Protein AF-A0A8H6F0B7-F1 (afdb_monomer_lite)

Foldseek 3Di:
DALVVAPVSDDDKDWDWDQPPVVRDTDIDIAHPVNVVVVQLVPDPDVVLNVLVVCLLPLLLLLVLLLVLVLVPLLVLCCVRPPVSVPPPDPPVVSVVCSLVSNLSSCPPSNVCVVQVLSNVCSDPPDPCVVVVDPVSVVSNVVSSVVSLVSNLVSLVVVLVCQVVDPALENPHNPDHDPSLVSLLVSLVVLVVCCVSGVSSVVSCVVRVVSVVSSVVNVVVVVD

Structure (mmCIF, N/CA/C/O backbone):
data_AF-A0A8H6F0B7-F1
#
_entry.id   AF-A0A8H6F0B7-F1
#
loop_
_atom_site.group_PDB
_atom_site.id
_atom_site.type_symbol
_atom_site.label_atom_id
_atom_site.label_alt_id
_atom_site.label_comp_id
_atom_site.label_asym_id
_atom_site.label_entity_id
_atom_site.label_seq_id
_atom_site.pdbx_PDB_ins_code
_atom_site.Cartn_x
_atom_site.Cartn_y
_atom_site.Cartn_z
_atom_site.occupancy
_atom_site.B_iso_or_equiv
_atom_site.auth_seq_id
_atom_site.auth_comp_id
_atom_site.auth_asym_id
_atom_site.auth_atom_id
_atom_site.pdbx_PDB_model_num
ATOM 1 N N . MET A 1 1 ? -4.896 -17.238 -1.939 1.00 56.19 1 MET A N 1
ATOM 2 C CA . MET A 1 1 ? -5.940 -16.790 -2.889 1.00 56.19 1 MET A CA 1
ATOM 3 C C . MET A 1 1 ? -5.291 -15.954 -3.986 1.00 56.19 1 MET A C 1
ATOM 5 O O . MET A 1 1 ? -4.393 -15.191 -3.663 1.00 56.19 1 MET A O 1
ATOM 9 N N . SER A 1 2 ? -5.693 -16.126 -5.250 1.00 76.69 2 SER A N 1
ATOM 10 C CA . SER A 1 2 ? -5.231 -15.292 -6.378 1.00 76.69 2 SER A CA 1
ATOM 11 C C . SER A 1 2 ? -6.097 -14.033 -6.504 1.00 76.69 2 SER A C 1
ATOM 13 O O . SER A 1 2 ? -7.257 -14.054 -6.096 1.00 76.69 2 SER A O 1
ATOM 15 N N . TYR A 1 3 ? -5.579 -12.958 -7.104 1.00 78.12 3 TYR A N 1
ATOM 16 C CA . TYR A 1 3 ? -6.370 -11.761 -7.422 1.00 78.12 3 TYR A CA 1
ATOM 17 C C . TYR A 1 3 ? -7.537 -12.060 -8.376 1.00 78.12 3 TYR A C 1
ATOM 19 O O . TYR A 1 3 ? -8.583 -11.421 -8.292 1.00 78.12 3 TYR A O 1
ATOM 27 N N . SER A 1 4 ? -7.408 -13.104 -9.203 1.00 81.88 4 SER A N 1
ATOM 28 C CA . SER A 1 4 ? -8.471 -13.613 -10.080 1.00 81.88 4 SER A CA 1
ATOM 29 C C . SER A 1 4 ? -9.673 -14.197 -9.324 1.00 81.88 4 SER A C 1
ATOM 31 O O . SER A 1 4 ? -10.696 -14.473 -9.938 1.00 81.88 4 SER A O 1
ATOM 33 N N . ALA A 1 5 ? -9.562 -14.409 -8.007 1.00 81.69 5 ALA A N 1
ATOM 34 C CA . ALA A 1 5 ? -10.670 -14.881 -7.177 1.00 81.69 5 ALA A CA 1
ATOM 35 C C . ALA A 1 5 ? -11.662 -13.764 -6.798 1.00 81.69 5 ALA A C 1
ATOM 37 O O . ALA A 1 5 ? -12.715 -14.059 -6.235 1.00 81.69 5 ALA A O 1
ATOM 38 N N . SER A 1 6 ? -11.335 -12.495 -7.070 1.00 83.38 6 SER A N 1
ATOM 39 C CA . SER A 1 6 ? -12.211 -11.356 -6.790 1.00 83.38 6 SER A CA 1
ATOM 40 C C . SER A 1 6 ? -12.920 -10.858 -8.053 1.00 83.38 6 SER A C 1
ATOM 42 O O . SER A 1 6 ? -12.269 -10.745 -9.093 1.00 83.38 6 SER A O 1
ATOM 44 N N . PRO A 1 7 ? -14.206 -10.462 -7.980 1.00 80.00 7 PRO A N 1
ATOM 45 C CA . PRO A 1 7 ? -14.921 -9.875 -9.117 1.00 80.00 7 PRO A CA 1
ATOM 46 C C . PRO A 1 7 ? -14.359 -8.518 -9.565 1.00 80.00 7 PRO A C 1
ATOM 48 O O . PRO A 1 7 ? -14.466 -8.176 -10.736 1.00 80.00 7 PRO A O 1
ATOM 51 N N . ASP A 1 8 ? -13.741 -7.747 -8.662 1.00 82.06 8 ASP A N 1
ATOM 52 C CA . ASP A 1 8 ? -13.022 -6.511 -9.018 1.00 82.06 8 ASP A CA 1
ATOM 53 C C . ASP A 1 8 ? -11.548 -6.768 -9.373 1.00 82.06 8 ASP A C 1
ATOM 55 O O . ASP A 1 8 ? -10.771 -5.831 -9.556 1.00 82.06 8 ASP A O 1
ATOM 59 N N . GLY A 1 9 ? -11.156 -8.043 -9.443 1.00 81.38 9 GLY A N 1
ATOM 60 C CA . GLY A 1 9 ? -9.793 -8.469 -9.693 1.00 81.38 9 GLY A CA 1
ATOM 61 C C . GLY A 1 9 ? -8.817 -8.041 -8.604 1.00 81.38 9 GLY A C 1
ATOM 62 O O . GLY A 1 9 ? -7.631 -8.047 -8.879 1.00 81.38 9 GLY A O 1
ATOM 63 N N . GLN A 1 10 ? -9.244 -7.627 -7.404 1.00 84.56 10 GLN A N 1
ATOM 64 C CA . GLN A 1 10 ? -8.356 -7.142 -6.342 1.00 84.56 10 GLN A CA 1
ATOM 65 C C . GLN A 1 10 ? -8.477 -7.958 -5.050 1.00 84.56 10 GLN A C 1
ATOM 67 O O . GLN A 1 10 ? -9.523 -8.499 -4.713 1.00 84.56 10 GLN A O 1
ATOM 72 N N . LEU A 1 11 ? -7.371 -8.034 -4.306 1.00 86.19 11 LEU A N 1
ATOM 73 C CA . LEU A 1 11 ? -7.349 -8.497 -2.918 1.00 86.19 11 LEU A CA 1
ATOM 74 C C . LEU A 1 11 ? -7.078 -7.305 -1.983 1.00 86.19 11 LEU A C 1
ATOM 76 O O . LEU A 1 11 ? -6.339 -6.386 -2.372 1.00 86.19 11 LEU A O 1
ATOM 80 N N . PRO A 1 12 ? -7.586 -7.325 -0.733 1.00 88.00 12 PRO A N 1
ATOM 81 C CA . PRO A 1 12 ? -8.281 -8.433 -0.053 1.00 88.00 12 PRO A CA 1
ATOM 82 C C . PRO A 1 12 ? -9.774 -8.583 -0.404 1.00 88.00 12 PRO A C 1
ATOM 84 O O . PRO A 1 12 ? -10.435 -7.611 -0.757 1.00 88.00 12 PRO A O 1
ATOM 87 N N . ILE A 1 13 ? -10.315 -9.794 -0.236 1.00 89.56 13 ILE A N 1
ATOM 88 C CA . ILE A 1 13 ? -11.756 -10.098 -0.306 1.00 89.56 13 ILE A CA 1
ATOM 89 C C . ILE A 1 13 ? -12.232 -10.726 1.001 1.00 89.56 13 ILE A C 1
ATOM 91 O O . ILE A 1 13 ? -11.441 -11.343 1.714 1.00 89.56 13 ILE A O 1
ATOM 95 N N . LEU A 1 14 ? -13.527 -10.600 1.284 1.00 89.19 14 LEU A N 1
ATOM 96 C CA . LEU A 1 14 ? -14.187 -11.274 2.397 1.00 89.19 14 LEU A CA 1
ATOM 97 C C . LEU A 1 14 ? -15.233 -12.240 1.839 1.00 89.19 14 LEU A C 1
ATOM 99 O O . LEU A 1 14 ? -16.085 -11.847 1.040 1.00 89.19 14 LEU A O 1
ATOM 103 N N . VAL A 1 15 ? -15.152 -13.497 2.263 1.00 88.69 15 VAL A N 1
ATOM 104 C CA . VAL A 1 15 ? -16.108 -14.548 1.913 1.00 88.69 15 VAL A CA 1
ATOM 105 C C . VAL A 1 15 ? -16.778 -14.998 3.205 1.00 88.69 15 VAL A C 1
ATOM 107 O O . VAL A 1 15 ? -16.101 -15.486 4.105 1.00 88.69 15 VAL A O 1
ATOM 110 N N . GLU A 1 16 ? -18.088 -14.791 3.306 1.00 87.88 16 GLU A N 1
ATOM 111 C CA . GLU A 1 16 ? -18.897 -15.146 4.476 1.00 87.88 16 GLU A CA 1
ATOM 112 C C . GLU A 1 16 ? -19.901 -16.223 4.062 1.00 87.88 16 GLU A C 1
ATOM 114 O O . GLU A 1 16 ? -20.669 -16.021 3.121 1.00 87.88 16 GLU A O 1
ATOM 119 N N . ASP A 1 17 ? -19.913 -17.356 4.758 1.00 88.56 17 ASP A N 1
ATOM 120 C CA . ASP A 1 17 ? -20.910 -18.405 4.552 1.00 88.56 17 ASP A CA 1
ATOM 121 C C . ASP A 1 17 ? -22.035 -18.230 5.584 1.00 88.56 17 ASP A C 1
ATOM 123 O O . ASP A 1 17 ? -21.808 -18.273 6.792 1.00 88.56 17 ASP A O 1
ATOM 127 N N . GLU A 1 18 ? -23.260 -18.003 5.111 1.00 83.69 18 GLU A N 1
ATOM 128 C CA . GLU A 1 18 ? -24.451 -17.893 5.952 1.00 83.69 18 GLU A CA 1
ATOM 129 C C . GLU A 1 18 ? -25.281 -19.170 5.823 1.00 83.69 18 GLU A C 1
ATOM 131 O O . GLU A 1 18 ? -25.768 -19.512 4.741 1.00 83.69 18 GLU A O 1
ATOM 136 N N . VAL A 1 19 ? -25.434 -19.899 6.929 1.00 80.44 19 VAL A N 1
ATOM 137 C CA . VAL A 1 19 ? -26.257 -21.111 6.964 1.00 80.44 19 VAL A CA 1
ATOM 138 C C . VAL A 1 19 ? -27.719 -20.701 7.064 1.00 80.44 19 VAL A C 1
ATOM 140 O O . VAL A 1 19 ? -28.180 -20.251 8.116 1.00 80.44 19 VAL A O 1
ATOM 143 N N . ASN A 1 20 ? -28.468 -20.892 5.981 1.00 76.56 20 ASN A N 1
ATOM 144 C CA . ASN A 1 20 ? -29.910 -20.748 6.020 1.00 76.56 20 ASN A CA 1
ATOM 145 C C . ASN A 1 20 ? -30.517 -21.996 6.679 1.00 76.56 20 ASN A C 1
ATOM 147 O O . ASN A 1 20 ? -30.656 -23.044 6.045 1.00 76.56 20 ASN A O 1
ATOM 151 N N . LYS A 1 21 ? -30.858 -21.888 7.971 1.00 75.19 21 LYS A N 1
ATOM 152 C CA . LYS A 1 21 ? -31.410 -23.002 8.759 1.00 75.19 21 LYS A CA 1
ATOM 153 C C . LYS A 1 21 ? -32.759 -23.503 8.231 1.00 75.19 21 LYS A C 1
ATOM 155 O O . LYS A 1 21 ? -33.037 -24.686 8.389 1.00 75.19 21 LYS A O 1
ATOM 160 N N . SER A 1 22 ? -33.577 -22.645 7.614 1.00 78.94 22 SER A N 1
ATOM 161 C CA . SER A 1 22 ? -34.893 -23.046 7.093 1.00 78.94 22 SER A CA 1
ATOM 162 C C . SER A 1 22 ? -34.806 -23.765 5.746 1.00 78.94 22 SER A C 1
ATOM 164 O O . SER A 1 22 ? -35.596 -24.666 5.489 1.00 78.94 22 SER A O 1
ATOM 166 N N . GLU A 1 23 ? -33.827 -23.421 4.907 1.00 79.69 23 GLU A N 1
ATOM 167 C CA . GLU A 1 23 ? -33.635 -24.038 3.583 1.00 79.69 23 GLU A CA 1
ATOM 168 C C . GLU A 1 23 ? -32.580 -25.155 3.568 1.00 79.69 23 GLU A C 1
ATOM 170 O O . GLU A 1 23 ? -32.346 -25.748 2.517 1.00 79.69 23 GLU A O 1
ATOM 175 N N . GLN A 1 24 ? -31.909 -25.414 4.700 1.00 74.62 24 GLN A N 1
ATOM 176 C CA . GLN A 1 24 ? -30.747 -26.312 4.810 1.00 74.62 24 GLN A CA 1
ATOM 177 C C . GLN A 1 24 ? -29.665 -26.042 3.744 1.00 74.62 24 GLN A C 1
ATOM 179 O O . GLN A 1 24 ? -28.979 -26.950 3.274 1.00 74.62 24 GLN A O 1
ATOM 184 N N . LYS A 1 25 ? -29.501 -24.776 3.344 1.00 78.56 25 LYS A N 1
ATOM 185 C CA . LYS A 1 25 ? -28.556 -24.348 2.303 1.00 78.56 25 LYS A CA 1
ATOM 186 C C . LYS A 1 25 ? -27.564 -23.335 2.852 1.00 78.56 25 LYS A C 1
ATOM 188 O O . LYS A 1 25 ? -27.910 -22.477 3.661 1.00 78.56 25 LYS A O 1
ATOM 193 N N . VAL A 1 26 ? -26.326 -23.413 2.373 1.00 81.94 26 VAL A N 1
ATOM 194 C CA . VAL A 1 26 ? -25.290 -22.414 2.656 1.00 81.94 26 VAL A CA 1
ATOM 195 C C . VAL A 1 26 ? -25.344 -21.340 1.576 1.00 81.94 26 VAL A C 1
ATOM 197 O O . VAL A 1 26 ? -25.157 -21.630 0.394 1.00 81.94 26 VAL A O 1
ATOM 200 N N . LYS A 1 27 ? -25.590 -20.091 1.975 1.00 84.69 27 LYS A N 1
ATOM 201 C CA . LYS A 1 27 ? -25.509 -18.928 1.092 1.00 84.69 27 LYS A CA 1
ATOM 202 C C . LYS A 1 27 ? -24.154 -18.256 1.274 1.00 84.69 27 LYS A C 1
ATOM 204 O O . LYS A 1 27 ? -23.890 -17.649 2.308 1.00 84.69 27 LYS A O 1
ATOM 209 N N . ARG A 1 28 ? -23.310 -18.327 0.245 1.00 84.25 28 ARG A N 1
ATOM 210 C CA . ARG A 1 28 ? -22.004 -17.662 0.234 1.00 84.25 28 ARG A CA 1
ATOM 211 C C . ARG A 1 28 ? -22.135 -16.205 -0.200 1.00 84.25 28 ARG A C 1
ATOM 213 O O . ARG A 1 28 ? -22.605 -15.918 -1.301 1.00 84.25 28 ARG A O 1
ATOM 220 N N . LYS A 1 29 ? -21.700 -15.282 0.654 1.00 87.50 29 LYS A N 1
ATOM 221 C CA . LYS A 1 29 ? -21.618 -13.843 0.388 1.00 87.50 29 LYS A CA 1
ATOM 222 C C . LYS A 1 29 ? -20.172 -13.466 0.077 1.00 87.50 29 LYS A C 1
ATOM 224 O O . LYS A 1 29 ? -19.261 -13.799 0.828 1.00 87.50 29 LYS A O 1
ATOM 229 N N . PHE A 1 30 ? -19.974 -12.735 -1.016 1.00 87.19 30 PHE A N 1
ATOM 230 C CA . PHE A 1 30 ? -18.669 -12.219 -1.430 1.00 87.19 30 PHE A CA 1
ATOM 231 C C . PHE A 1 30 ? -18.647 -10.698 -1.290 1.00 87.19 30 PHE A C 1
ATOM 233 O O . PHE A 1 30 ? -19.504 -10.014 -1.849 1.00 87.19 30 PHE A O 1
ATOM 240 N N . ARG A 1 31 ? -17.650 -10.158 -0.583 1.00 89.00 31 ARG A N 1
ATOM 241 C CA . ARG A 1 31 ? -17.376 -8.717 -0.534 1.00 89.00 31 ARG A CA 1
ATOM 242 C C . ARG A 1 31 ? -16.016 -8.439 -1.155 1.00 89.00 31 ARG A C 1
ATOM 244 O O . ARG A 1 31 ? -14.993 -8.942 -0.690 1.00 89.00 31 ARG A O 1
ATOM 251 N N . SER A 1 32 ? -16.024 -7.638 -2.214 1.00 90.56 32 SER A N 1
ATOM 252 C CA . SER A 1 32 ? -14.818 -7.255 -2.947 1.00 90.56 32 SER A CA 1
ATOM 253 C C . SER A 1 32 ? -13.979 -6.231 -2.168 1.00 90.56 32 SER A C 1
ATOM 255 O O . SER A 1 32 ? -14.479 -5.612 -1.221 1.00 90.56 32 SER A O 1
ATOM 257 N N . THR A 1 33 ? -12.729 -5.989 -2.584 1.00 88.81 33 THR A N 1
ATOM 258 C CA . THR A 1 33 ? -11.866 -4.963 -1.967 1.00 88.81 33 THR A CA 1
ATOM 259 C C . THR A 1 33 ? -12.544 -3.594 -1.961 1.00 88.81 33 THR A C 1
ATOM 261 O O . THR A 1 33 ? -12.559 -2.902 -0.940 1.00 88.81 33 THR A O 1
ATOM 264 N N . MET A 1 34 ? -13.169 -3.214 -3.080 1.00 87.44 34 MET A N 1
ATOM 265 C CA . MET A 1 34 ? -13.913 -1.957 -3.174 1.00 87.44 34 MET A CA 1
ATOM 266 C C . MET A 1 34 ? -15.053 -1.884 -2.146 1.00 87.44 34 MET A C 1
ATOM 268 O O . MET A 1 34 ? -15.241 -0.843 -1.514 1.00 87.44 34 MET A O 1
ATOM 272 N N . MET A 1 35 ? -15.818 -2.965 -1.968 1.00 89.31 35 MET A N 1
ATOM 273 C CA . MET A 1 35 ? -16.938 -2.992 -1.022 1.00 89.31 35 MET A CA 1
ATOM 274 C C . MET A 1 35 ? -16.459 -2.906 0.431 1.00 89.31 35 MET A C 1
ATOM 276 O O . MET A 1 35 ? -17.043 -2.163 1.219 1.00 89.31 35 MET A O 1
ATOM 280 N N . ILE A 1 36 ? -15.371 -3.607 0.765 1.00 89.81 36 ILE A N 1
ATOM 281 C CA . ILE A 1 36 ? -14.732 -3.536 2.086 1.00 89.81 36 ILE A CA 1
ATOM 282 C C . ILE A 1 36 ? -14.308 -2.094 2.383 1.00 89.81 36 ILE A C 1
ATOM 284 O O . ILE A 1 36 ? -14.683 -1.545 3.417 1.00 89.81 36 ILE A O 1
ATOM 288 N N . ASN A 1 37 ? -13.606 -1.437 1.455 1.00 88.19 37 ASN A N 1
ATOM 289 C CA . ASN A 1 37 ? -13.167 -0.052 1.640 1.00 88.19 37 ASN A CA 1
ATOM 290 C C . ASN A 1 37 ? -14.342 0.924 1.788 1.00 88.19 37 ASN A C 1
ATOM 292 O O . ASN A 1 37 ? -14.300 1.810 2.641 1.00 88.19 37 ASN A O 1
ATOM 296 N N . LYS A 1 38 ? -15.416 0.750 1.005 1.00 89.25 38 LYS A N 1
ATOM 297 C CA . LYS A 1 38 ? -16.635 1.561 1.149 1.00 89.25 38 LYS A CA 1
ATOM 298 C C . LYS A 1 38 ? -17.256 1.400 2.534 1.00 89.25 38 LYS A C 1
ATOM 300 O O . LYS A 1 38 ? -17.613 2.400 3.148 1.00 89.25 38 LYS A O 1
ATOM 305 N N . PHE A 1 39 ? -17.342 0.169 3.036 1.00 89.81 39 PHE A N 1
ATOM 306 C CA . PHE A 1 39 ? -17.881 -0.107 4.365 1.00 89.81 39 PHE A CA 1
ATOM 307 C C . PHE A 1 39 ? -17.017 0.517 5.468 1.00 89.81 39 PHE A C 1
ATOM 309 O O . PHE A 1 39 ? -17.540 1.157 6.375 1.00 89.81 39 PHE A O 1
ATOM 316 N N . ILE A 1 40 ? -15.691 0.403 5.360 1.00 88.06 40 ILE A N 1
ATOM 317 C CA . ILE A 1 40 ? -14.745 1.023 6.295 1.00 88.06 40 ILE A CA 1
ATOM 318 C C . ILE A 1 40 ? -14.959 2.541 6.365 1.00 88.06 40 ILE A C 1
ATOM 320 O O . ILE A 1 40 ? -15.128 3.087 7.450 1.00 88.06 40 ILE A O 1
ATOM 324 N N . ILE A 1 41 ? -14.993 3.226 5.218 1.00 89.00 41 ILE A N 1
ATOM 325 C CA . ILE A 1 41 ? -15.134 4.689 5.171 1.00 89.00 41 ILE A CA 1
ATOM 326 C C . ILE A 1 41 ? -16.519 5.155 5.637 1.00 89.00 41 ILE A C 1
ATOM 328 O O . ILE A 1 41 ? -16.622 6.207 6.271 1.00 89.00 41 ILE A O 1
ATOM 332 N N . ALA A 1 42 ? -17.575 4.393 5.337 1.00 89.38 42 ALA A N 1
ATOM 333 C CA . ALA A 1 42 ? -18.944 4.727 5.731 1.00 89.38 42 ALA A CA 1
ATOM 334 C C . ALA A 1 42 ? -19.144 4.727 7.256 1.00 89.38 42 ALA A C 1
ATOM 336 O O . ALA A 1 42 ? -19.929 5.524 7.758 1.00 89.38 42 ALA A O 1
ATOM 337 N N . ASN A 1 43 ? -18.409 3.884 7.988 1.00 86.94 43 ASN A N 1
ATOM 338 C CA . ASN A 1 43 ? -18.515 3.772 9.447 1.00 86.94 43 ASN A CA 1
ATOM 339 C C . ASN A 1 43 ? -17.726 4.836 10.223 1.00 86.94 43 ASN A C 1
ATOM 341 O O . ASN A 1 43 ? -17.766 4.863 11.449 1.00 86.94 43 ASN A O 1
ATOM 345 N N . ILE A 1 44 ? -16.994 5.710 9.535 1.00 89.88 44 ILE A N 1
ATOM 346 C CA . ILE A 1 44 ? -16.221 6.774 10.175 1.00 89.88 44 ILE A CA 1
ATOM 347 C C . ILE A 1 44 ? -17.041 8.054 10.068 1.00 89.88 44 ILE A C 1
ATOM 349 O O . ILE A 1 44 ? -17.461 8.430 8.977 1.00 89.88 44 ILE A O 1
ATOM 353 N N . SER A 1 45 ? -17.296 8.743 11.173 1.00 88.81 45 SER A N 1
ATOM 354 C CA . SER A 1 45 ? -17.972 10.047 11.156 1.00 88.81 45 SER A CA 1
ATOM 355 C C . SER A 1 45 ? -16.963 11.181 10.965 1.00 88.81 45 SER A C 1
ATOM 357 O O . SER A 1 45 ? -17.161 12.028 10.093 1.00 88.81 45 SER A O 1
ATOM 359 N N . ASP A 1 46 ? -15.850 11.131 11.700 1.00 91.75 46 ASP A N 1
ATOM 360 C CA . ASP A 1 46 ? -14.829 12.178 11.745 1.00 91.75 46 ASP A CA 1
ATOM 361 C C . ASP A 1 46 ? -14.140 12.400 10.373 1.00 91.75 46 ASP A C 1
ATOM 363 O O . ASP A 1 46 ? -13.504 11.483 9.828 1.00 91.75 46 ASP A O 1
ATOM 367 N N . PRO A 1 47 ? -14.240 13.611 9.788 1.00 92.62 47 PRO A N 1
ATOM 368 C CA . PRO A 1 47 ? -13.601 13.941 8.515 1.00 92.62 47 PRO A CA 1
ATOM 369 C C . PRO A 1 47 ? -12.066 13.916 8.577 1.00 92.62 47 PRO A C 1
ATOM 371 O O . PRO A 1 47 ? -11.429 13.603 7.569 1.00 92.62 47 PRO A O 1
ATOM 374 N N . THR A 1 48 ? -11.469 14.184 9.736 1.00 91.88 48 THR A N 1
ATOM 375 C CA . THR A 1 48 ? -10.017 14.152 9.952 1.00 91.88 48 THR A CA 1
ATOM 376 C C . THR A 1 48 ? -9.499 12.730 9.798 1.00 91.88 48 THR A C 1
ATOM 378 O O . THR A 1 48 ? -8.599 12.480 8.996 1.00 91.88 48 THR A O 1
ATOM 381 N N . ILE A 1 49 ? -10.142 11.768 10.469 1.00 92.56 49 ILE A N 1
ATOM 382 C CA . ILE A 1 49 ? -9.792 10.344 10.369 1.00 92.56 49 ILE A CA 1
ATOM 383 C C . ILE A 1 49 ? -9.958 9.859 8.922 1.00 92.56 49 ILE A C 1
ATOM 385 O O . ILE A 1 49 ? -9.077 9.184 8.384 1.00 92.56 49 ILE A O 1
ATOM 389 N N . LYS A 1 50 ? -11.046 10.255 8.243 1.00 94.19 50 LYS A N 1
ATOM 390 C CA . LYS A 1 50 ? -11.249 9.950 6.813 1.00 94.19 50 LYS A CA 1
ATOM 391 C C . LYS A 1 50 ? -10.128 10.494 5.935 1.00 94.19 50 LYS A C 1
ATOM 393 O O . L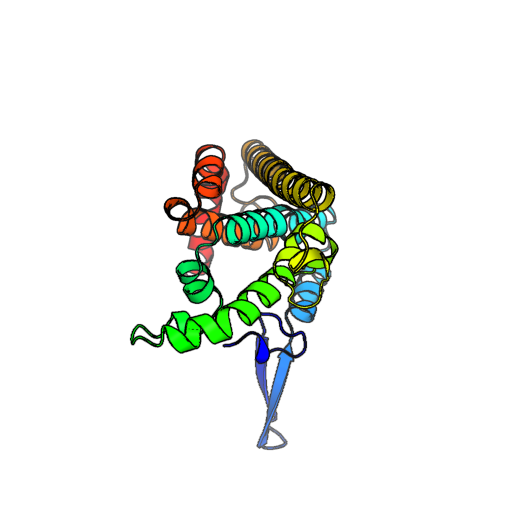YS A 1 50 ? -9.685 9.795 5.024 1.00 94.19 50 LYS A O 1
ATOM 398 N N . MET A 1 51 ? -9.687 11.729 6.172 1.00 95.25 51 MET A N 1
ATOM 399 C CA . MET A 1 51 ? -8.601 12.346 5.412 1.00 95.25 51 MET A CA 1
ATOM 400 C C . MET A 1 51 ? -7.288 11.589 5.620 1.00 95.25 51 MET A C 1
ATOM 402 O O . MET A 1 51 ? -6.624 11.246 4.643 1.00 95.25 51 MET A O 1
ATOM 406 N N . CYS A 1 52 ? -6.954 11.254 6.867 1.00 96.25 52 CYS A N 1
ATOM 407 C CA . CYS A 1 52 ? -5.767 10.471 7.198 1.00 96.25 52 CYS A CA 1
ATOM 408 C C . CYS A 1 52 ? -5.792 9.088 6.528 1.00 96.25 52 CYS A C 1
ATOM 410 O O . CYS A 1 52 ? -4.808 8.690 5.907 1.00 96.25 52 CYS A O 1
ATOM 412 N N . ILE A 1 53 ? -6.933 8.393 6.545 1.00 95.62 53 ILE A N 1
ATOM 413 C CA . ILE A 1 53 ? -7.097 7.113 5.837 1.00 95.62 53 ILE A CA 1
ATOM 414 C C . ILE A 1 53 ? -6.917 7.280 4.328 1.00 95.62 53 ILE A C 1
ATOM 416 O O . ILE A 1 53 ? -6.208 6.488 3.712 1.00 95.62 53 ILE A O 1
ATOM 420 N N . LYS A 1 54 ? -7.503 8.322 3.725 1.00 94.88 54 LYS A N 1
ATOM 421 C CA . LYS A 1 54 ? -7.314 8.599 2.295 1.00 94.88 54 LYS A CA 1
ATOM 422 C C . LYS A 1 54 ? -5.847 8.836 1.948 1.00 94.88 54 LYS A C 1
ATOM 424 O O . LYS A 1 54 ? -5.411 8.383 0.896 1.00 94.88 54 LYS A O 1
ATOM 429 N N . LEU A 1 55 ? -5.084 9.519 2.801 1.00 97.00 55 LEU A N 1
ATOM 430 C CA . LEU A 1 55 ? -3.649 9.728 2.587 1.00 97.00 55 LEU A CA 1
ATOM 431 C C . LEU A 1 55 ? -2.857 8.416 2.652 1.00 97.00 55 LEU A C 1
ATOM 433 O O . LEU A 1 55 ? -1.943 8.229 1.850 1.00 97.00 55 LEU A O 1
ATOM 437 N N . VAL A 1 56 ? -3.237 7.484 3.531 1.00 96.94 56 VAL A N 1
ATOM 438 C CA . VAL A 1 56 ? -2.652 6.132 3.555 1.00 96.94 56 VAL A CA 1
ATOM 439 C C . VAL A 1 56 ? -2.994 5.374 2.268 1.00 96.94 56 VAL A C 1
ATOM 441 O O . VAL A 1 56 ? -2.095 4.914 1.568 1.00 96.94 56 VAL A O 1
ATOM 444 N N . ASP A 1 57 ? -4.278 5.317 1.908 1.00 95.12 57 ASP A N 1
ATOM 445 C CA . ASP A 1 57 ? -4.778 4.545 0.760 1.00 95.12 57 ASP A CA 1
ATOM 446 C C . ASP A 1 57 ? -4.375 5.136 -0.607 1.00 95.12 57 ASP A C 1
ATOM 448 O O . ASP A 1 57 ? -4.529 4.474 -1.633 1.00 95.12 57 ASP A O 1
ATOM 452 N N . THR A 1 58 ? -3.863 6.373 -0.639 1.00 95.44 58 THR A N 1
ATOM 453 C CA . THR A 1 58 ? -3.372 7.032 -1.860 1.00 95.44 58 THR A CA 1
ATOM 454 C C . THR A 1 58 ? -1.874 7.301 -1.794 1.00 95.44 58 THR A C 1
ATOM 456 O O . THR A 1 58 ? -1.111 6.579 -2.417 1.00 95.44 58 THR A O 1
ATOM 459 N N . ARG A 1 59 ? -1.417 8.299 -1.030 1.00 96.94 59 ARG A N 1
ATOM 460 C CA . ARG A 1 59 ? -0.013 8.747 -1.034 1.00 96.94 59 ARG A CA 1
ATOM 461 C C . ARG A 1 59 ? 0.949 7.687 -0.518 1.00 96.94 59 ARG A C 1
ATOM 463 O O . ARG A 1 59 ? 1.984 7.467 -1.142 1.00 96.94 59 ARG A O 1
ATOM 470 N N . LEU A 1 60 ? 0.622 7.015 0.589 1.00 97.25 60 LEU A N 1
ATOM 471 C CA . LEU A 1 60 ? 1.493 5.952 1.102 1.00 97.25 60 LEU A CA 1
ATOM 472 C C . LEU A 1 60 ? 1.420 4.686 0.251 1.00 97.25 60 LEU A C 1
ATOM 474 O O . LEU A 1 60 ? 2.446 4.043 0.038 1.00 97.25 60 LEU A O 1
ATOM 478 N N . PHE A 1 61 ? 0.239 4.351 -0.272 1.00 96.81 61 PHE A N 1
ATOM 479 C CA . PHE A 1 61 ? 0.090 3.239 -1.206 1.00 96.81 61 PHE A CA 1
ATOM 480 C C . PHE A 1 61 ? 0.879 3.465 -2.506 1.00 96.81 61 PHE A C 1
ATOM 482 O O . PHE A 1 61 ? 1.571 2.558 -2.969 1.00 96.81 61 PHE A O 1
ATOM 489 N N . ASP A 1 62 ? 0.819 4.671 -3.073 1.00 98.06 62 ASP A N 1
ATOM 490 C CA . ASP A 1 62 ? 1.543 5.047 -4.290 1.00 98.06 62 ASP A CA 1
ATOM 491 C C . ASP A 1 62 ? 3.052 5.035 -4.050 1.00 98.06 62 ASP A C 1
ATOM 493 O O . ASP A 1 62 ? 3.798 4.458 -4.838 1.00 98.06 62 ASP A O 1
ATOM 497 N N . PHE A 1 63 ? 3.500 5.578 -2.915 1.00 97.75 63 PHE A N 1
ATOM 498 C CA . PHE A 1 63 ? 4.886 5.467 -2.470 1.00 97.75 63 PHE A CA 1
ATOM 499 C C . PHE A 1 63 ? 5.342 4.008 -2.399 1.00 97.75 63 PHE A C 1
ATOM 501 O O . PHE A 1 63 ? 6.291 3.632 -3.083 1.00 97.75 63 PHE A O 1
ATOM 508 N N . TYR A 1 64 ? 4.633 3.173 -1.638 1.00 97.25 64 TYR A N 1
ATOM 509 C CA . TYR A 1 64 ? 4.960 1.759 -1.475 1.00 97.25 64 TYR A CA 1
ATOM 510 C C . TYR A 1 64 ? 5.029 1.030 -2.825 1.00 97.25 64 TYR A C 1
ATOM 512 O O . TYR A 1 64 ? 6.008 0.342 -3.121 1.00 97.25 64 TYR A O 1
ATOM 520 N N . THR A 1 65 ? 4.010 1.222 -3.663 1.00 96.88 65 THR A N 1
ATOM 521 C CA . THR A 1 65 ? 3.895 0.564 -4.969 1.00 96.88 65 THR A CA 1
ATOM 522 C C . THR A 1 65 ? 4.994 1.032 -5.917 1.00 96.88 65 THR A C 1
ATOM 524 O O . THR A 1 65 ? 5.629 0.203 -6.565 1.00 96.88 65 THR A O 1
ATOM 527 N N . SER A 1 66 ? 5.284 2.335 -5.954 1.00 97.25 66 SER A N 1
ATOM 528 C CA . SER A 1 66 ? 6.357 2.894 -6.779 1.00 97.25 66 SER A CA 1
ATOM 529 C C . SER A 1 66 ? 7.732 2.345 -6.380 1.00 97.25 66 SER A C 1
ATOM 531 O 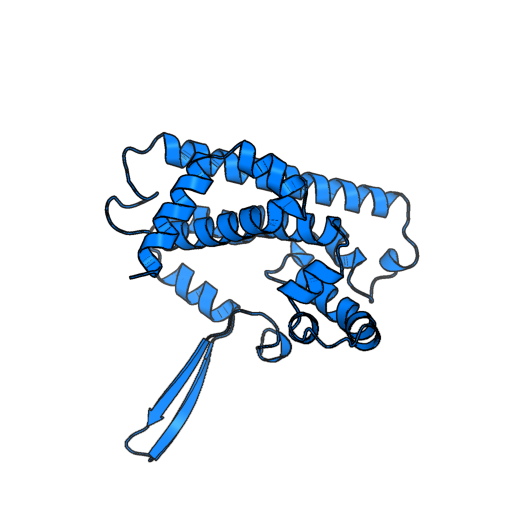O . SER A 1 66 ? 8.470 1.889 -7.248 1.00 97.25 66 SER A O 1
ATOM 533 N N . CYS A 1 67 ? 8.057 2.269 -5.086 1.00 96.56 67 CYS A N 1
ATOM 534 C CA . CYS A 1 67 ? 9.317 1.691 -4.613 1.00 96.56 67 CYS A CA 1
ATOM 535 C C . CYS A 1 67 ? 9.440 0.208 -4.984 1.00 96.56 67 CYS A C 1
ATOM 537 O O . CYS A 1 67 ? 10.499 -0.248 -5.422 1.00 96.56 67 CYS A O 1
ATOM 539 N N . LEU A 1 68 ? 8.347 -0.548 -4.850 1.00 95.50 68 LEU A N 1
ATOM 540 C CA . LEU A 1 68 ? 8.325 -1.961 -5.209 1.00 95.50 68 LEU A CA 1
ATOM 541 C C . LEU A 1 68 ? 8.530 -2.163 -6.720 1.00 95.50 68 LEU A C 1
ATOM 543 O O . LEU A 1 68 ? 9.369 -2.973 -7.112 1.00 95.50 68 LEU A O 1
ATOM 547 N N . LEU A 1 69 ? 7.836 -1.392 -7.563 1.00 94.81 69 LEU A N 1
ATOM 548 C CA . LEU A 1 69 ? 8.002 -1.419 -9.022 1.00 94.81 69 LEU A CA 1
ATOM 549 C C . LEU A 1 69 ? 9.411 -0.975 -9.455 1.00 94.81 69 LEU A C 1
ATOM 551 O O . LEU A 1 69 ? 10.010 -1.588 -10.342 1.00 94.81 69 LEU A O 1
ATOM 555 N N . ALA A 1 70 ? 9.973 0.043 -8.797 1.00 93.69 70 ALA A N 1
ATOM 556 C CA . ALA A 1 70 ? 11.316 0.554 -9.066 1.00 93.69 70 ALA A CA 1
ATOM 557 C C . ALA A 1 70 ? 12.422 -0.450 -8.705 1.00 93.69 70 ALA A C 1
ATOM 559 O O . ALA A 1 70 ? 13.450 -0.484 -9.382 1.00 93.69 70 ALA A O 1
ATOM 560 N N . SER A 1 71 ? 12.202 -1.299 -7.690 1.00 91.50 71 SER A N 1
ATOM 561 C CA . SER A 1 71 ? 13.169 -2.325 -7.269 1.00 91.50 71 SER A CA 1
ATOM 562 C C . SER A 1 71 ? 13.494 -3.338 -8.371 1.00 91.50 71 SER A C 1
ATOM 564 O O . SER A 1 71 ? 14.568 -3.937 -8.358 1.00 91.50 71 SER A O 1
ATOM 566 N N . LYS A 1 72 ? 12.554 -3.556 -9.309 1.00 85.81 72 LYS A N 1
ATOM 567 C CA . LYS A 1 72 ? 12.617 -4.589 -10.359 1.00 85.81 72 LYS A CA 1
ATOM 568 C C . LYS A 1 72 ? 12.961 -5.988 -9.823 1.00 85.81 72 LYS A C 1
ATOM 570 O O . LYS A 1 72 ? 13.444 -6.841 -10.568 1.00 85.81 72 LYS A O 1
ATOM 575 N N . ASN A 1 73 ? 12.704 -6.242 -8.540 1.00 90.00 73 ASN A N 1
ATOM 576 C CA . ASN A 1 73 ? 12.986 -7.517 -7.902 1.00 90.00 73 ASN A CA 1
ATOM 577 C C . ASN A 1 73 ? 11.832 -8.494 -8.172 1.00 90.00 73 ASN A C 1
ATOM 579 O O . ASN A 1 73 ? 10.918 -8.647 -7.362 1.00 90.00 73 ASN A O 1
ATOM 583 N N . GLU A 1 74 ? 11.874 -9.143 -9.337 1.00 89.06 74 GLU A N 1
ATOM 584 C CA . GLU A 1 74 ? 10.848 -10.090 -9.796 1.00 89.06 74 GLU A CA 1
ATOM 585 C C . GLU A 1 74 ? 10.574 -11.194 -8.769 1.00 89.06 74 GLU A C 1
ATOM 587 O O . GLU A 1 74 ? 9.418 -11.464 -8.452 1.00 89.06 74 GLU A O 1
ATOM 592 N N . LYS A 1 75 ? 11.626 -11.774 -8.173 1.00 88.25 75 LYS A N 1
ATOM 593 C CA . LYS A 1 75 ? 11.487 -12.818 -7.146 1.00 88.25 75 LYS A CA 1
ATOM 594 C C . LYS A 1 75 ? 10.710 -12.318 -5.930 1.00 88.25 75 LYS A C 1
ATOM 596 O O . LYS A 1 75 ? 9.824 -13.016 -5.442 1.00 88.25 75 LYS A O 1
ATOM 601 N N . LEU A 1 76 ? 11.022 -11.112 -5.451 1.00 89.69 76 LEU A N 1
ATOM 602 C CA . LEU A 1 76 ? 10.311 -10.506 -4.327 1.00 89.69 76 LEU A CA 1
ATOM 603 C C . LEU A 1 76 ? 8.845 -10.234 -4.676 1.00 89.69 76 LEU A C 1
ATOM 605 O O . LEU A 1 76 ? 7.958 -10.592 -3.906 1.00 89.69 76 LEU A O 1
ATOM 609 N N . ILE A 1 77 ? 8.582 -9.632 -5.837 1.00 90.94 77 ILE A N 1
ATOM 610 C CA . ILE A 1 77 ? 7.218 -9.316 -6.282 1.00 90.94 77 ILE A CA 1
ATOM 611 C C . ILE A 1 77 ? 6.390 -10.596 -6.415 1.00 90.94 77 ILE A C 1
ATOM 613 O O . ILE A 1 77 ? 5.268 -10.648 -5.913 1.00 90.94 77 ILE A O 1
ATOM 617 N N . MET A 1 78 ? 6.948 -11.643 -7.024 1.00 88.81 78 MET A N 1
ATOM 618 C CA . MET A 1 78 ? 6.281 -12.937 -7.154 1.00 88.81 78 MET A CA 1
ATOM 619 C C . MET A 1 78 ? 6.003 -13.573 -5.793 1.00 88.81 78 MET A C 1
ATOM 621 O O . MET A 1 78 ? 4.889 -14.035 -5.572 1.00 88.81 78 MET A O 1
ATOM 625 N N . ARG A 1 79 ? 6.954 -13.525 -4.851 1.00 87.50 79 ARG A N 1
ATOM 626 C CA . ARG A 1 79 ? 6.748 -14.011 -3.477 1.00 87.50 79 ARG A CA 1
ATOM 627 C C . ARG A 1 79 ? 5.616 -13.274 -2.751 1.00 87.50 79 ARG A C 1
ATOM 629 O O . ARG A 1 79 ? 4.900 -13.882 -1.963 1.00 87.50 79 ARG A O 1
ATOM 636 N N . LEU A 1 80 ? 5.470 -11.969 -2.984 1.00 88.94 80 LEU A N 1
ATOM 637 C CA . LEU A 1 80 ? 4.478 -11.134 -2.299 1.00 88.94 80 LEU A CA 1
ATOM 638 C C . LEU A 1 80 ? 3.082 -11.188 -2.942 1.00 88.94 80 LEU A C 1
ATOM 640 O O . LEU A 1 80 ? 2.083 -11.104 -2.231 1.00 88.94 80 LEU A O 1
ATOM 644 N N . TYR A 1 81 ? 3.005 -11.297 -4.271 1.00 88.62 81 TYR A N 1
ATOM 645 C CA . TYR A 1 81 ? 1.769 -11.078 -5.038 1.00 88.62 81 TYR A CA 1
ATOM 646 C C . TYR A 1 81 ? 1.328 -12.265 -5.901 1.00 88.62 81 TYR A C 1
ATOM 648 O O . TYR A 1 81 ? 0.283 -12.188 -6.549 1.00 88.62 81 TYR A O 1
ATOM 656 N N . SER A 1 82 ? 2.073 -13.371 -5.903 1.00 85.12 82 SER A N 1
ATOM 657 C CA . SER A 1 82 ? 1.709 -14.592 -6.620 1.00 85.12 82 SER A CA 1
ATOM 658 C C . SER A 1 82 ? 1.695 -15.799 -5.691 1.00 85.12 82 SER A C 1
ATOM 660 O O . SER A 1 82 ? 2.583 -15.982 -4.864 1.00 85.12 82 SER A O 1
ATOM 662 N N . LEU A 1 83 ? 0.710 -16.681 -5.881 1.00 77.31 83 LEU A N 1
ATOM 663 C CA . LEU A 1 83 ? 0.712 -17.996 -5.234 1.00 77.31 83 LEU A CA 1
ATOM 664 C C . LEU A 1 83 ? 1.856 -18.878 -5.741 1.00 77.31 83 LEU A C 1
ATOM 666 O O . LEU A 1 83 ? 2.400 -19.658 -4.969 1.00 77.31 83 LEU A O 1
ATOM 670 N N . ALA A 1 84 ? 2.256 -18.712 -7.006 1.00 68.00 84 ALA A N 1
ATOM 671 C CA . ALA A 1 84 ? 3.370 -19.458 -7.586 1.00 68.00 84 ALA A CA 1
ATOM 672 C C . ALA A 1 84 ? 4.699 -19.162 -6.870 1.00 68.00 84 ALA A C 1
ATOM 674 O O . ALA A 1 84 ? 5.523 -20.053 -6.717 1.00 68.00 84 ALA A O 1
ATOM 675 N N . GLY A 1 85 ? 4.868 -17.939 -6.347 1.00 59.88 85 GLY A N 1
ATOM 676 C CA . GLY A 1 85 ? 6.067 -17.537 -5.612 1.00 59.88 85 GLY A CA 1
ATOM 677 C C . GLY A 1 85 ? 6.168 -18.087 -4.183 1.00 59.88 85 GLY A C 1
ATOM 678 O O . GLY A 1 85 ? 7.191 -17.866 -3.537 1.00 59.88 85 GLY A O 1
ATOM 679 N N . LEU A 1 86 ? 5.129 -18.765 -3.675 1.00 62.31 86 LEU A N 1
ATOM 680 C CA . LEU A 1 86 ? 5.130 -19.429 -2.362 1.00 62.31 86 LEU A CA 1
ATOM 681 C C . LEU A 1 86 ? 5.514 -20.912 -2.451 1.00 62.31 86 LEU A C 1
ATOM 683 O O . LEU A 1 86 ? 5.917 -21.499 -1.449 1.00 62.31 86 LEU A O 1
ATOM 687 N N . GLU A 1 87 ? 5.397 -21.528 -3.628 1.00 61.25 87 GLU A N 1
ATOM 688 C CA . GLU A 1 87 ? 5.786 -22.920 -3.828 1.00 61.25 87 GLU A CA 1
ATOM 689 C C . GLU A 1 87 ? 7.307 -22.996 -4.041 1.00 61.25 87 GLU A C 1
ATOM 691 O O . GLU 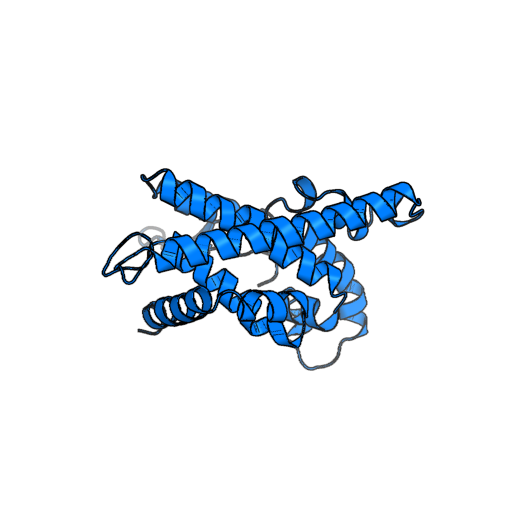A 1 87 ? 7.819 -22.733 -5.125 1.00 61.25 87 GLU A O 1
ATOM 696 N N . GLU A 1 88 ? 8.054 -23.378 -2.998 1.00 54.97 88 GLU A N 1
ATOM 697 C CA . GLU A 1 88 ? 9.530 -23.474 -3.010 1.00 54.97 88 GLU A CA 1
ATOM 698 C C . GLU A 1 88 ? 10.089 -24.421 -4.094 1.00 54.97 88 GLU A C 1
ATOM 700 O O . GLU A 1 88 ? 11.272 -24.367 -4.445 1.00 54.97 88 GLU A O 1
ATOM 705 N N . LYS A 1 89 ? 9.244 -25.280 -4.677 1.00 58.16 89 LYS A N 1
ATOM 706 C CA . LYS A 1 89 ? 9.625 -26.223 -5.731 1.00 58.16 89 LYS A CA 1
ATOM 707 C C . LYS A 1 89 ? 9.494 -25.594 -7.121 1.00 58.16 89 LYS A C 1
ATOM 709 O O . LYS A 1 89 ? 8.546 -25.845 -7.854 1.00 58.16 89 LYS A O 1
ATOM 714 N N . GLN A 1 90 ? 10.514 -24.807 -7.464 1.00 56.56 90 GLN A N 1
ATOM 715 C CA . GLN A 1 90 ? 11.045 -24.570 -8.815 1.00 56.56 90 GLN A CA 1
ATOM 716 C C . GLN A 1 90 ? 10.054 -24.722 -9.988 1.00 56.56 90 GLN A C 1
ATOM 718 O O . GLN A 1 90 ? 10.011 -25.755 -10.657 1.00 56.56 90 GLN A O 1
ATOM 723 N N . LYS A 1 91 ? 9.377 -23.632 -10.362 1.00 63.47 91 LYS A N 1
ATOM 724 C CA . LYS A 1 91 ? 8.880 -23.452 -11.738 1.00 63.47 91 LYS A CA 1
ATOM 725 C C . LYS A 1 91 ? 9.280 -22.083 -12.284 1.00 63.47 91 LYS A C 1
ATOM 727 O O . LYS A 1 91 ? 8.435 -21.284 -12.668 1.00 63.47 91 LYS A O 1
ATOM 732 N N . VAL A 1 92 ? 10.592 -21.851 -12.403 1.00 68.31 92 VAL A N 1
ATOM 733 C CA . VAL A 1 92 ? 11.189 -20.605 -12.940 1.00 68.31 92 VAL A CA 1
ATOM 734 C C . VAL A 1 92 ? 10.568 -20.181 -14.282 1.00 68.31 92 VAL A C 1
ATOM 736 O O . VAL A 1 92 ? 10.424 -18.993 -14.557 1.00 68.31 92 VAL A O 1
ATOM 739 N N . LEU A 1 93 ? 10.177 -21.141 -15.127 1.00 73.62 93 LEU A N 1
ATOM 740 C CA . LEU A 1 93 ? 9.495 -20.867 -16.397 1.00 73.62 93 LEU A CA 1
ATOM 741 C C . LEU A 1 93 ? 8.057 -20.364 -16.219 1.00 73.62 93 LEU A C 1
ATOM 743 O O . LEU A 1 93 ? 7.634 -19.465 -16.943 1.00 73.62 93 LEU A O 1
ATOM 747 N N . PHE A 1 94 ? 7.313 -20.929 -15.268 1.00 77.62 94 PHE A N 1
ATOM 748 C CA . PHE A 1 94 ? 5.949 -20.500 -14.977 1.00 77.62 94 PHE A CA 1
ATOM 749 C C . PHE A 1 94 ? 5.945 -19.105 -14.350 1.00 77.62 94 PHE A C 1
ATOM 751 O O . PHE A 1 94 ? 5.141 -18.263 -14.745 1.00 77.62 94 PHE A O 1
ATOM 758 N N . ASP A 1 95 ? 6.906 -18.822 -13.468 1.00 77.56 95 ASP A N 1
ATOM 759 C CA . ASP A 1 95 ? 7.057 -17.496 -12.869 1.00 77.56 95 ASP A CA 1
ATOM 760 C C . ASP A 1 95 ? 7.293 -16.421 -13.928 1.00 77.56 95 ASP A C 1
ATOM 762 O O . ASP A 1 95 ? 6.590 -15.416 -13.932 1.00 77.56 95 ASP A O 1
ATOM 766 N N . LYS A 1 96 ? 8.177 -16.670 -14.903 1.00 80.50 96 LYS A N 1
ATOM 767 C CA . LYS A 1 96 ? 8.413 -15.741 -16.023 1.00 80.50 96 LYS A CA 1
ATOM 768 C C . LYS A 1 96 ? 7.174 -15.510 -16.891 1.00 80.50 96 LYS A C 1
ATOM 770 O O . LYS A 1 96 ? 7.002 -14.426 -17.446 1.00 80.50 96 LYS A O 1
ATOM 775 N N . LEU A 1 97 ? 6.325 -16.527 -17.042 1.00 84.06 97 LEU A N 1
ATOM 776 C CA . LEU A 1 97 ? 5.094 -16.430 -17.826 1.00 84.06 97 LEU A CA 1
ATOM 777 C C . LEU A 1 97 ? 4.018 -15.624 -17.087 1.00 84.06 97 LEU A C 1
ATOM 779 O O . LEU A 1 97 ? 3.296 -14.842 -17.707 1.00 84.06 97 LEU A O 1
ATOM 783 N N . VAL A 1 98 ? 3.931 -15.788 -15.766 1.00 86.19 98 VAL A N 1
ATOM 784 C CA . VAL A 1 98 ? 2.898 -15.177 -14.920 1.00 86.19 98 VAL A CA 1
ATOM 785 C C . VAL A 1 98 ? 3.296 -13.788 -14.415 1.00 86.19 98 VAL A C 1
ATOM 787 O O . VAL A 1 98 ? 2.429 -12.925 -14.259 1.00 86.19 98 VAL A O 1
ATOM 790 N N . TYR A 1 99 ? 4.588 -13.528 -14.213 1.00 87.94 99 TYR A N 1
ATOM 791 C CA . TYR A 1 99 ? 5.105 -12.265 -13.686 1.00 87.94 99 TYR A CA 1
ATOM 792 C C . TYR A 1 99 ? 4.581 -11.019 -14.414 1.00 87.94 99 TYR A C 1
ATOM 794 O O . TYR A 1 99 ? 4.131 -10.098 -13.734 1.00 87.94 99 TYR A O 1
ATOM 802 N N . PRO A 1 100 ? 4.524 -10.969 -15.758 1.00 89.00 100 PRO A N 1
ATOM 803 C CA . PRO A 1 100 ? 3.973 -9.824 -16.476 1.00 89.00 100 PRO A CA 1
ATOM 804 C C . PRO A 1 100 ? 2.516 -9.511 -16.110 1.00 89.00 100 PRO A C 1
ATOM 806 O O . PRO A 1 100 ? 2.141 -8.345 -16.033 1.00 89.00 100 PRO A O 1
ATOM 809 N N . ALA A 1 101 ? 1.700 -10.537 -15.850 1.00 88.12 101 ALA A N 1
ATOM 810 C CA . ALA A 1 101 ? 0.328 -10.347 -15.387 1.00 88.12 101 ALA A CA 1
ATOM 811 C C . ALA A 1 101 ? 0.293 -9.860 -13.930 1.00 88.12 101 ALA A C 1
ATOM 813 O O . ALA A 1 101 ? -0.481 -8.965 -13.600 1.00 88.12 101 ALA A O 1
ATOM 814 N N . VAL A 1 102 ? 1.166 -10.397 -13.070 1.00 89.75 102 VAL A N 1
ATOM 815 C CA . VAL A 1 102 ? 1.279 -10.000 -11.654 1.00 89.75 102 VAL A CA 1
ATOM 816 C C . VAL A 1 102 ? 1.733 -8.548 -11.514 1.00 89.75 102 VAL A C 1
ATOM 818 O O . VAL A 1 102 ? 1.137 -7.789 -10.754 1.00 89.75 102 VAL A O 1
ATOM 821 N N . ILE A 1 103 ? 2.754 -8.127 -12.262 1.00 91.69 103 ILE A N 1
ATOM 822 C CA . ILE A 1 103 ? 3.261 -6.754 -12.184 1.00 91.69 103 ILE A CA 1
ATOM 823 C C . ILE A 1 103 ? 2.287 -5.743 -12.796 1.00 91.69 103 ILE A C 1
ATOM 825 O O . ILE A 1 103 ? 2.099 -4.666 -12.233 1.00 91.69 103 ILE A O 1
ATOM 829 N N . ALA A 1 104 ? 1.607 -6.095 -13.893 1.00 90.38 104 ALA A N 1
ATOM 830 C CA . ALA A 1 104 ? 0.546 -5.261 -14.455 1.00 90.38 104 ALA A CA 1
ATOM 831 C C . ALA A 1 104 ? -0.631 -5.120 -13.476 1.00 90.38 104 ALA A C 1
ATOM 833 O O . ALA A 1 104 ? -1.178 -4.028 -13.312 1.00 90.38 104 ALA A O 1
ATOM 834 N N . HIS A 1 105 ? -0.984 -6.204 -12.776 1.00 90.19 105 HIS A N 1
ATOM 835 C CA . HIS A 1 105 ? -2.000 -6.180 -11.730 1.00 90.19 105 HIS A CA 1
ATOM 836 C C . HIS A 1 105 ? -1.605 -5.259 -10.572 1.00 90.19 105 HIS A C 1
ATOM 838 O O . HIS A 1 105 ? -2.379 -4.365 -10.219 1.00 90.19 105 HIS A O 1
ATOM 844 N N . LEU A 1 106 ? -0.383 -5.398 -10.049 1.00 92.12 106 LEU A N 1
ATOM 845 C CA . LEU A 1 106 ? 0.169 -4.518 -9.018 1.00 92.12 106 LEU A CA 1
ATOM 846 C C . LEU A 1 106 ? 0.093 -3.041 -9.440 1.00 92.12 106 LEU A C 1
ATOM 848 O O . LEU A 1 106 ? -0.380 -2.212 -8.665 1.00 92.12 106 LEU A O 1
ATOM 852 N N . ALA A 1 107 ? 0.463 -2.731 -10.686 1.00 93.19 107 ALA A N 1
ATOM 853 C CA . ALA A 1 107 ? 0.400 -1.381 -11.246 1.00 93.19 107 ALA A CA 1
ATOM 854 C C . ALA A 1 107 ? -1.034 -0.843 -11.451 1.00 93.19 107 ALA A C 1
ATOM 856 O O . ALA A 1 107 ? -1.213 0.350 -11.667 1.00 93.19 107 ALA A O 1
ATOM 857 N N . SER A 1 108 ? -2.069 -1.683 -11.377 1.00 90.56 108 SER A N 1
ATOM 858 C CA . SER A 1 108 ? -3.484 -1.277 -11.488 1.00 90.56 108 SER A CA 1
ATOM 859 C C . SER A 1 108 ? -4.218 -1.196 -10.143 1.00 90.56 108 SER A C 1
ATOM 861 O O . SER A 1 108 ? -5.317 -0.640 -10.041 1.00 90.56 108 SER A O 1
ATOM 863 N N . ARG A 1 109 ? -3.627 -1.766 -9.090 1.00 89.19 109 ARG A N 1
ATOM 864 C CA . ARG A 1 109 ? -4.270 -1.930 -7.786 1.00 89.19 109 ARG A CA 1
ATOM 865 C C . ARG A 1 109 ? -4.544 -0.569 -7.138 1.00 89.19 109 ARG A C 1
ATOM 867 O O . ARG A 1 109 ? -3.758 0.363 -7.285 1.00 89.19 109 ARG A O 1
ATOM 874 N N . PHE A 1 110 ? -5.670 -0.444 -6.425 1.00 89.12 110 PHE A N 1
ATOM 875 C CA . PHE A 1 110 ? -6.075 0.802 -5.751 1.00 89.12 110 PHE A CA 1
ATOM 876 C C . PHE A 1 110 ? -6.044 2.040 -6.666 1.00 89.12 110 PHE A C 1
ATOM 878 O O . PHE A 1 110 ? -5.773 3.141 -6.198 1.00 89.12 110 PHE A O 1
ATOM 885 N N . GLN A 1 111 ? -6.331 1.885 -7.965 1.00 91.75 111 GLN A N 1
ATOM 886 C CA . GLN A 1 111 ? -6.294 2.976 -8.952 1.00 91.75 111 GLN A CA 1
ATOM 887 C C . GLN A 1 111 ? -4.911 3.645 -9.084 1.00 91.75 111 GLN A C 1
ATOM 889 O O . GLN A 1 111 ? -4.827 4.815 -9.466 1.00 91.75 111 GLN A O 1
ATOM 894 N N . PHE A 1 112 ? -3.825 2.926 -8.774 1.00 95.00 112 PHE A N 1
ATOM 895 C CA . PHE A 1 112 ? -2.459 3.426 -8.953 1.00 95.00 112 PHE A CA 1
ATOM 896 C C . PHE A 1 112 ? -2.218 3.879 -10.395 1.00 95.00 112 PHE A C 1
ATOM 898 O O . PHE A 1 112 ? -1.707 4.969 -10.611 1.00 95.00 112 PHE A O 1
ATOM 905 N N . ASN A 1 113 ? -2.682 3.105 -11.376 1.00 94.31 113 ASN A N 1
ATOM 906 C CA . ASN A 1 113 ? -2.595 3.433 -12.799 1.00 94.31 113 ASN A CA 1
ATOM 907 C C . ASN A 1 113 ? -3.305 4.727 -13.204 1.00 94.31 113 ASN A C 1
ATOM 909 O O . ASN A 1 113 ? -2.922 5.341 -14.190 1.00 94.31 113 ASN A O 1
ATOM 913 N N . ILE A 1 114 ? -4.343 5.134 -12.472 1.00 94.44 114 ILE A N 1
ATOM 914 C CA . ILE A 1 114 ? -5.049 6.391 -12.740 1.00 94.44 114 ILE A CA 1
ATOM 915 C C . ILE A 1 114 ? -4.250 7.567 -12.170 1.00 94.44 114 ILE A C 1
ATOM 917 O O . ILE A 1 114 ? -4.178 8.625 -12.788 1.00 94.44 114 ILE A O 1
ATOM 921 N N . ARG A 1 115 ? -3.650 7.393 -10.986 1.00 96.19 115 ARG A N 1
ATOM 922 C CA . ARG A 1 115 ? -2.879 8.450 -10.311 1.00 96.19 115 ARG A CA 1
ATOM 923 C C . ARG A 1 115 ? -1.459 8.608 -10.848 1.00 96.19 115 ARG A C 1
ATOM 925 O O . ARG A 1 115 ? -0.940 9.721 -10.803 1.00 96.19 115 ARG A O 1
ATOM 932 N N . ASN A 1 116 ? -0.864 7.510 -11.314 1.00 96.69 116 ASN A N 1
ATOM 933 C CA . ASN A 1 116 ? 0.520 7.410 -11.769 1.00 96.69 116 ASN A CA 1
ATOM 934 C C . ASN A 1 116 ? 0.596 6.680 -13.131 1.00 96.69 116 ASN A C 1
ATOM 936 O O . ASN A 1 116 ? 1.080 5.540 -13.210 1.00 96.69 116 ASN A O 1
ATOM 940 N N . PRO A 1 117 ? 0.020 7.273 -14.195 1.00 93.69 117 PRO A N 1
ATOM 941 C CA . PRO A 1 117 ? -0.141 6.613 -15.486 1.00 93.69 117 PRO A CA 1
ATOM 942 C C . PRO A 1 117 ? 1.180 6.292 -16.191 1.00 93.69 117 PRO A C 1
ATOM 944 O O . PRO A 1 117 ? 1.248 5.247 -16.834 1.00 93.69 117 PRO A O 1
ATOM 947 N N . TYR A 1 118 ? 2.227 7.114 -16.056 1.00 92.75 118 TYR A N 1
ATOM 948 C CA . TYR A 1 118 ? 3.504 6.893 -16.750 1.00 92.75 118 TYR A CA 1
ATOM 949 C C . TYR A 1 118 ? 4.272 5.703 -16.161 1.00 92.75 118 TYR A C 1
ATOM 951 O O . TYR A 1 118 ? 4.820 4.860 -16.880 1.00 92.75 118 TYR A O 1
ATOM 959 N N . ILE A 1 119 ? 4.288 5.578 -14.832 1.00 94.56 119 ILE A N 1
ATOM 960 C CA . ILE A 1 119 ? 4.829 4.394 -14.164 1.00 94.56 119 ILE A CA 1
ATOM 961 C C . ILE A 1 119 ? 4.026 3.166 -14.594 1.00 94.56 119 ILE A C 1
ATOM 963 O O . ILE A 1 119 ? 4.613 2.163 -15.001 1.00 94.56 119 ILE A O 1
ATOM 967 N N . ALA A 1 120 ? 2.694 3.233 -14.532 1.00 93.31 120 ALA A N 1
ATOM 968 C CA . ALA A 1 120 ? 1.844 2.083 -14.812 1.00 93.31 120 ALA A CA 1
ATOM 969 C C . ALA A 1 120 ? 1.941 1.602 -16.269 1.00 93.31 120 ALA A C 1
ATOM 971 O O . ALA A 1 120 ? 2.054 0.395 -16.503 1.00 93.31 120 ALA A O 1
ATOM 972 N N . SER A 1 121 ? 1.975 2.512 -17.247 1.00 90.06 121 SER A N 1
ATOM 973 C CA . SER A 1 121 ? 2.075 2.152 -18.666 1.00 90.06 121 SER A CA 1
ATOM 974 C C . SER A 1 121 ? 3.409 1.496 -19.031 1.00 90.06 121 SER A C 1
ATOM 976 O O . SER A 1 121 ? 3.473 0.782 -20.029 1.00 90.06 121 SER A O 1
ATOM 978 N N . THR A 1 122 ? 4.438 1.610 -18.181 1.00 89.44 122 THR A N 1
ATOM 979 C CA . THR A 1 122 ? 5.702 0.865 -18.324 1.00 89.44 122 THR A CA 1
ATOM 980 C C . THR A 1 122 ? 5.521 -0.646 -18.123 1.00 89.44 122 THR A C 1
ATOM 982 O O . THR A 1 122 ? 6.305 -1.436 -18.650 1.00 89.44 122 THR A O 1
ATOM 985 N N . PHE A 1 123 ? 4.495 -1.057 -17.372 1.00 88.69 123 PHE A N 1
ATOM 986 C CA . PHE A 1 123 ? 4.231 -2.457 -17.022 1.00 88.69 123 PHE A CA 1
ATOM 987 C C . PHE A 1 123 ? 2.984 -3.026 -17.708 1.00 88.69 123 PHE A C 1
ATOM 989 O O . PHE A 1 123 ? 2.820 -4.244 -17.789 1.00 88.69 123 PHE A O 1
ATOM 996 N N . MET A 1 124 ? 2.107 -2.167 -18.228 1.00 83.75 124 MET A N 1
ATOM 997 C CA . MET A 1 124 ? 0.924 -2.578 -18.978 1.00 83.75 124 MET A CA 1
ATOM 998 C C . MET A 1 124 ? 1.296 -2.843 -20.442 1.00 83.75 124 MET A C 1
ATOM 1000 O O . MET A 1 124 ? 1.647 -1.931 -21.180 1.00 83.75 124 MET A O 1
ATOM 1004 N N . ARG A 1 125 ? 1.182 -4.103 -20.879 1.00 65.56 125 ARG A N 1
ATOM 1005 C CA . ARG A 1 125 ? 1.621 -4.615 -22.200 1.00 65.56 125 ARG A CA 1
ATOM 1006 C C . ARG A 1 125 ? 0.946 -3.997 -23.439 1.00 65.56 125 ARG A C 1
ATOM 1008 O O . ARG A 1 125 ? 1.281 -4.386 -24.554 1.00 65.56 125 ARG A O 1
ATOM 1015 N N . ASN A 1 126 ? 0.029 -3.049 -23.261 1.00 60.00 126 ASN A N 1
ATOM 1016 C CA . ASN A 1 126 ? -0.839 -2.534 -24.321 1.00 60.00 126 ASN A CA 1
ATOM 1017 C C . ASN A 1 126 ? -0.516 -1.087 -24.743 1.00 60.00 126 ASN A C 1
ATOM 1019 O O . ASN A 1 126 ? -1.292 -0.501 -25.493 1.00 60.00 126 ASN A O 1
ATOM 1023 N N . SER A 1 127 ? 0.586 -0.487 -24.276 1.00 58.34 127 SER A N 1
ATOM 1024 C CA . SER A 1 127 ? 0.976 0.876 -24.671 1.00 58.34 127 SER A CA 1
ATOM 1025 C C . SER A 1 127 ? 2.104 0.855 -25.711 1.00 58.34 127 SER A C 1
ATOM 1027 O O . SER A 1 127 ? 3.117 0.181 -25.527 1.00 58.34 127 SER A O 1
ATOM 1029 N N . ILE A 1 128 ? 1.968 1.637 -26.789 1.00 57.84 128 ILE A N 1
ATOM 1030 C CA . ILE A 1 128 ? 3.044 1.886 -27.777 1.00 57.84 128 ILE A CA 1
ATOM 1031 C C . ILE A 1 128 ? 4.308 2.423 -27.073 1.00 57.84 128 ILE A C 1
ATOM 1033 O O . ILE A 1 128 ? 5.437 2.100 -27.439 1.00 57.84 128 ILE A O 1
ATOM 1037 N N . GLU A 1 129 ? 4.109 3.180 -25.997 1.00 60.31 129 GLU A N 1
ATOM 1038 C CA . GLU A 1 129 ? 5.142 3.756 -25.131 1.00 60.31 129 GLU A CA 1
ATOM 1039 C C . GLU A 1 129 ? 5.996 2.696 -24.419 1.00 60.31 129 GLU A C 1
ATOM 1041 O O . GLU A 1 129 ? 7.183 2.921 -24.172 1.00 60.31 129 GLU A O 1
ATOM 1046 N N . SER A 1 130 ? 5.433 1.517 -24.122 1.00 59.97 130 SER A N 1
ATOM 1047 C CA . SER A 1 130 ? 6.204 0.406 -23.553 1.00 59.97 130 SER A CA 1
ATOM 1048 C C . SER A 1 130 ? 7.187 -0.210 -24.562 1.00 59.97 130 SER A 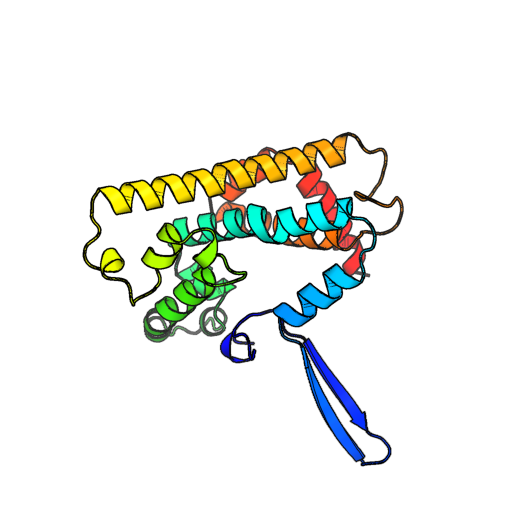C 1
ATOM 1050 O O . SER A 1 130 ? 8.191 -0.796 -24.146 1.00 59.97 130 SER A O 1
ATOM 1052 N N . TRP A 1 131 ? 6.954 -0.013 -25.867 1.00 61.34 131 TRP A N 1
ATOM 1053 C CA . TRP A 1 131 ? 7.752 -0.574 -26.966 1.00 61.34 131 TRP A CA 1
ATOM 1054 C C . TRP A 1 131 ? 8.797 0.421 -27.470 1.00 61.34 131 TRP A C 1
ATOM 1056 O O . TRP A 1 131 ? 9.961 0.072 -27.650 1.00 61.34 131 TRP A O 1
ATOM 1066 N N . ILE A 1 132 ? 8.394 1.675 -27.665 1.00 65.81 132 ILE A N 1
ATOM 1067 C CA . ILE A 1 132 ? 9.231 2.738 -28.215 1.00 65.81 132 ILE A CA 1
ATOM 1068 C C . ILE A 1 132 ? 9.319 3.792 -27.124 1.00 65.81 132 ILE A C 1
ATOM 1070 O O . ILE A 1 132 ? 8.499 4.690 -27.120 1.00 65.81 132 ILE A O 1
ATOM 1074 N N . LYS A 1 133 ? 10.238 3.646 -26.159 1.00 70.25 133 LYS A N 1
ATOM 1075 C CA . LYS A 1 133 ? 10.371 4.536 -24.986 1.00 70.25 133 LYS A CA 1
ATOM 1076 C C . LYS A 1 133 ? 11.002 5.871 -25.388 1.00 70.25 133 LYS A C 1
ATOM 1078 O O . LYS A 1 133 ? 12.233 5.965 -25.408 1.00 70.25 133 LYS A O 1
ATOM 1083 N N . PRO A 1 134 ? 10.236 6.927 -25.702 1.00 80.12 134 PRO A N 1
ATOM 1084 C CA . PRO A 1 134 ? 10.831 8.159 -26.175 1.00 80.12 134 PRO A CA 1
ATOM 1085 C C . PRO A 1 134 ? 11.480 8.879 -24.987 1.00 80.12 134 PRO A C 1
ATOM 1087 O O . PRO A 1 134 ? 11.155 8.629 -23.819 1.00 80.12 134 PRO A O 1
ATOM 1090 N N . LYS A 1 135 ? 12.401 9.807 -25.262 1.00 81.25 135 LYS A N 1
ATOM 1091 C CA . LYS A 1 135 ? 13.119 10.533 -24.201 1.00 81.25 135 LYS A CA 1
ATOM 1092 C C . LYS A 1 135 ? 12.162 11.256 -23.242 1.00 81.25 135 LYS A C 1
ATOM 1094 O O . LYS A 1 135 ? 12.347 11.164 -22.033 1.00 81.25 135 LYS A O 1
ATOM 1099 N N . TYR A 1 136 ? 11.116 11.900 -23.770 1.00 84.50 136 TYR A N 1
ATOM 1100 C CA . TYR A 1 136 ? 10.117 12.616 -22.965 1.00 84.50 136 TYR A CA 1
ATOM 1101 C C . TYR A 1 136 ? 9.365 11.686 -22.004 1.00 84.50 136 TYR A C 1
ATOM 1103 O O . TYR A 1 136 ? 9.180 12.024 -20.841 1.00 84.50 136 TYR A O 1
ATOM 1111 N N . TYR A 1 137 ? 9.004 10.484 -22.456 1.00 85.81 137 TYR A N 1
ATOM 1112 C CA . TYR A 1 137 ? 8.326 9.492 -21.627 1.00 85.81 137 TYR A CA 1
ATOM 1113 C C . TYR A 1 137 ? 9.242 9.002 -20.506 1.00 85.81 137 TYR A C 1
ATOM 1115 O O . TYR A 1 137 ? 8.832 8.908 -19.357 1.00 85.81 137 TYR A O 1
ATOM 1123 N N . THR A 1 138 ? 10.517 8.759 -20.816 1.00 86.75 138 THR A N 1
ATOM 1124 C CA . THR A 1 138 ? 11.506 8.349 -19.809 1.00 86.75 138 THR A CA 1
ATOM 1125 C C . THR A 1 138 ? 11.683 9.420 -18.725 1.00 86.75 138 THR A C 1
ATOM 1127 O O . THR A 1 138 ? 11.794 9.086 -17.545 1.00 86.75 138 THR A O 1
ATOM 1130 N N . CYS A 1 139 ? 11.665 10.704 -19.105 1.00 90.69 139 CYS A N 1
ATOM 1131 C CA . CYS A 1 139 ? 11.654 11.823 -18.161 1.00 90.69 139 CYS A CA 1
ATOM 1132 C C . CYS A 1 139 ? 10.374 11.842 -17.312 1.00 90.69 139 CYS A C 1
ATOM 1134 O O . CYS A 1 139 ? 10.479 11.894 -16.090 1.00 90.69 139 CYS A O 1
ATOM 1136 N N . ALA A 1 140 ? 9.196 11.708 -17.928 1.00 92.44 140 ALA A N 1
ATOM 1137 C CA . ALA A 1 140 ? 7.914 11.696 -17.219 1.00 92.44 140 ALA A CA 1
ATOM 1138 C C . ALA A 1 140 ? 7.816 10.547 -16.198 1.00 92.44 140 ALA A C 1
ATOM 1140 O O . ALA A 1 140 ? 7.422 10.759 -15.053 1.00 92.44 140 ALA A O 1
ATOM 1141 N N . VAL A 1 141 ? 8.263 9.342 -16.573 1.00 93.31 141 VAL A N 1
ATOM 1142 C CA . VAL A 1 141 ? 8.350 8.190 -15.660 1.00 93.31 141 VAL A CA 1
ATOM 1143 C C . VAL A 1 141 ? 9.239 8.515 -14.460 1.00 93.31 141 VAL A C 1
ATOM 1145 O O . VAL A 1 141 ? 8.869 8.238 -13.319 1.00 93.31 141 VAL A O 1
ATOM 1148 N N . LYS A 1 142 ? 10.414 9.113 -14.696 1.00 94.94 142 LYS A N 1
ATOM 1149 C CA . LYS A 1 142 ? 11.344 9.488 -13.625 1.00 94.94 142 LYS A CA 1
ATOM 1150 C C . LYS A 1 142 ? 10.725 10.524 -12.681 1.00 94.94 142 LYS A C 1
ATOM 1152 O O . LYS A 1 142 ? 10.781 10.340 -11.468 1.00 94.94 142 LYS A O 1
ATOM 1157 N N . GLU A 1 143 ? 10.119 11.575 -13.222 1.00 96.44 143 GLU A N 1
ATOM 1158 C CA . GLU A 1 143 ? 9.464 12.626 -12.435 1.00 96.44 143 GLU A CA 1
ATOM 1159 C C . GLU A 1 143 ? 8.325 12.076 -11.570 1.00 96.44 143 GLU A C 1
ATOM 1161 O O . GLU A 1 143 ? 8.169 12.478 -10.414 1.00 96.44 143 GLU A O 1
ATOM 1166 N N . GLU A 1 144 ? 7.557 11.122 -12.096 1.00 97.12 144 GLU A N 1
ATOM 1167 C CA . GLU A 1 144 ? 6.457 10.489 -11.374 1.00 97.12 144 GLU A CA 1
ATOM 1168 C C . GLU A 1 144 ? 6.951 9.580 -10.237 1.00 97.12 144 GLU A C 1
ATOM 1170 O O . GLU A 1 144 ? 6.398 9.628 -9.133 1.00 97.12 144 GLU A O 1
ATOM 1175 N N . TYR A 1 145 ? 8.043 8.830 -10.444 1.00 97.19 145 TYR A N 1
ATOM 1176 C CA . TYR A 1 145 ? 8.698 8.083 -9.360 1.00 97.19 145 TYR A CA 1
ATOM 1177 C C . TYR A 1 145 ? 9.190 9.028 -8.261 1.00 97.19 145 TYR A C 1
ATOM 1179 O O . TYR A 1 145 ? 8.922 8.810 -7.078 1.00 97.19 145 TYR A O 1
ATOM 1187 N N . GLU A 1 146 ? 9.871 10.112 -8.634 1.00 96.75 146 GLU A N 1
ATOM 1188 C CA . GLU A 1 146 ? 10.359 11.094 -7.666 1.00 96.75 146 GLU A CA 1
ATOM 1189 C C . GLU A 1 146 ? 9.213 11.786 -6.917 1.00 96.75 146 GLU A C 1
ATOM 1191 O O . GLU A 1 146 ? 9.326 12.042 -5.716 1.00 96.75 146 GLU A O 1
ATOM 1196 N N . LYS A 1 147 ? 8.091 12.064 -7.590 1.00 97.50 147 LYS A N 1
ATOM 1197 C CA . LYS A 1 147 ? 6.876 12.586 -6.956 1.00 97.50 147 LYS A CA 1
ATOM 1198 C C . LYS A 1 147 ? 6.343 11.611 -5.906 1.00 97.50 147 LYS A C 1
ATOM 1200 O O .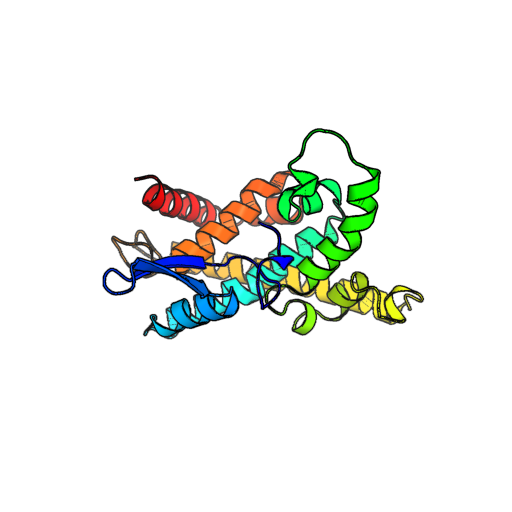 LYS A 1 147 ? 6.130 12.040 -4.773 1.00 97.50 147 LYS A O 1
ATOM 1205 N N . CYS A 1 148 ? 6.191 10.328 -6.242 1.00 97.75 148 CYS A N 1
ATOM 1206 C CA . CYS A 1 148 ? 5.736 9.305 -5.294 1.00 97.75 148 CYS A CA 1
ATOM 1207 C C . CYS A 1 148 ? 6.657 9.222 -4.067 1.00 97.75 148 CYS A C 1
ATOM 1209 O O . CYS A 1 148 ? 6.178 9.207 -2.931 1.00 97.75 148 CYS A O 1
ATOM 1211 N N . LEU A 1 149 ? 7.979 9.250 -4.281 1.00 96.44 149 LEU A N 1
ATOM 1212 C CA . LEU A 1 149 ? 8.979 9.266 -3.208 1.00 96.44 149 LEU A CA 1
ATOM 1213 C C . LEU A 1 149 ? 8.835 10.492 -2.297 1.00 96.44 149 LEU A C 1
ATOM 1215 O O . LEU A 1 149 ? 8.768 10.352 -1.074 1.00 96.44 149 LEU A O 1
ATOM 1219 N N . ARG A 1 150 ? 8.767 11.697 -2.876 1.00 96.31 150 ARG A N 1
ATOM 1220 C CA . ARG A 1 150 ? 8.643 12.950 -2.113 1.00 96.31 150 ARG A CA 1
ATOM 1221 C C . ARG A 1 150 ? 7.338 13.013 -1.324 1.00 96.31 150 ARG A C 1
ATOM 1223 O O . ARG A 1 150 ? 7.357 13.345 -0.140 1.00 96.31 150 ARG A O 1
ATOM 1230 N N . GLU A 1 151 ? 6.211 12.715 -1.965 1.00 96.81 151 GLU A N 1
ATOM 1231 C CA . GLU A 1 151 ? 4.885 12.791 -1.343 1.00 96.81 151 GLU A CA 1
ATOM 1232 C C . GLU A 1 151 ? 4.695 11.722 -0.262 1.00 96.81 151 GLU A C 1
ATOM 1234 O O . GLU A 1 151 ? 4.156 12.021 0.807 1.00 96.81 151 GLU A O 1
ATOM 1239 N N . GLY A 1 152 ? 5.182 10.503 -0.506 1.00 96.69 152 GLY A N 1
ATOM 1240 C CA . GLY A 1 152 ? 5.197 9.424 0.477 1.00 96.69 152 GLY A CA 1
ATOM 1241 C C . GLY A 1 152 ? 5.997 9.790 1.717 1.00 96.69 152 GLY A C 1
ATOM 1242 O O . GLY A 1 152 ? 5.478 9.735 2.831 1.00 96.69 152 GLY A O 1
ATOM 1243 N N . PHE A 1 153 ? 7.237 10.251 1.525 1.00 95.44 153 PHE A N 1
ATOM 1244 C CA . PHE A 1 153 ? 8.086 10.674 2.636 1.00 95.44 153 PHE A CA 1
ATOM 1245 C C . PHE A 1 153 ? 7.476 11.835 3.426 1.00 95.44 153 PHE A C 1
ATOM 1247 O O . PHE A 1 153 ? 7.451 11.797 4.655 1.00 95.44 153 PHE A O 1
ATOM 1254 N N . ARG A 1 154 ? 6.938 12.849 2.737 1.00 95.81 154 ARG A N 1
ATOM 1255 C CA . ARG A 1 154 ? 6.271 13.986 3.385 1.00 95.81 154 ARG A CA 1
ATOM 1256 C C . ARG A 1 154 ? 5.068 13.537 4.213 1.00 95.81 154 ARG A C 1
ATOM 1258 O O . ARG A 1 154 ? 4.878 14.032 5.316 1.00 95.81 154 ARG A O 1
ATOM 1265 N N . THR A 1 155 ? 4.286 12.590 3.700 1.00 97.25 155 THR A N 1
ATOM 1266 C CA . THR A 1 155 ? 3.107 12.056 4.394 1.00 97.25 155 THR A CA 1
ATOM 1267 C C . THR A 1 155 ? 3.510 11.256 5.636 1.00 97.25 155 THR A C 1
ATOM 1269 O O . THR A 1 155 ? 2.898 11.416 6.687 1.00 97.25 155 THR A O 1
ATOM 1272 N N . LEU A 1 156 ? 4.574 10.450 5.556 1.00 96.38 156 LEU A N 1
ATOM 1273 C CA . LEU A 1 156 ? 5.114 9.732 6.717 1.00 96.38 156 LEU A CA 1
ATOM 1274 C C . LEU A 1 156 ? 5.644 10.690 7.783 1.00 96.38 156 LEU A C 1
ATOM 1276 O O . LEU A 1 156 ? 5.329 10.523 8.955 1.00 96.38 156 LEU A O 1
ATOM 1280 N N . ARG A 1 157 ? 6.380 11.736 7.392 1.00 95.25 157 ARG A N 1
ATOM 1281 C CA . ARG A 1 157 ? 6.868 12.745 8.344 1.00 95.25 157 ARG A CA 1
ATOM 1282 C C . ARG A 1 157 ? 5.732 13.520 9.000 1.00 95.25 157 ARG A C 1
ATOM 1284 O O . ARG A 1 157 ? 5.764 13.710 10.205 1.00 95.25 157 ARG A O 1
ATOM 1291 N N . MET A 1 158 ? 4.699 13.867 8.238 1.00 95.38 158 MET A N 1
ATOM 1292 C CA . MET A 1 158 ? 3.495 14.494 8.781 1.00 95.38 158 MET A CA 1
ATOM 1293 C C . MET A 1 158 ? 2.811 13.601 9.828 1.00 95.38 158 MET A C 1
ATOM 1295 O O . MET A 1 158 ? 2.376 14.099 10.860 1.00 95.38 158 MET A O 1
ATOM 1299 N N . PHE A 1 159 ? 2.716 12.288 9.591 1.00 95.81 159 PHE A N 1
ATOM 1300 C CA . PHE A 1 159 ? 2.164 11.362 10.581 1.00 95.81 159 PHE A CA 1
ATOM 1301 C C . PHE A 1 159 ? 3.071 11.218 11.812 1.00 95.81 159 PHE A C 1
ATOM 1303 O O . PHE A 1 159 ? 2.575 11.319 12.928 1.00 95.81 159 PHE A O 1
ATOM 1310 N N . GLU A 1 160 ? 4.386 11.080 11.629 1.00 94.50 160 GLU A N 1
ATOM 1311 C CA . GLU A 1 160 ? 5.368 11.068 12.727 1.00 94.50 160 GLU A CA 1
ATOM 1312 C C . GLU A 1 160 ? 5.229 12.311 13.629 1.00 94.50 160 GLU A C 1
ATOM 1314 O O . GLU A 1 160 ? 5.157 12.183 14.850 1.00 94.50 160 GLU A O 1
ATOM 1319 N N . GLU A 1 161 ? 5.143 13.503 13.034 1.00 93.50 161 GLU A N 1
ATOM 1320 C CA . GLU A 1 161 ? 4.954 14.775 13.746 1.00 93.50 161 GLU A CA 1
ATOM 1321 C C . GLU A 1 161 ? 3.596 14.821 14.458 1.00 93.50 161 GLU A C 1
ATOM 1323 O O . GLU A 1 161 ? 3.531 15.088 15.656 1.00 93.50 161 GLU A O 1
ATOM 1328 N N . MET A 1 162 ? 2.520 14.442 13.761 1.00 92.44 162 MET A N 1
ATOM 1329 C CA . MET A 1 162 ? 1.175 14.375 14.338 1.00 92.44 162 MET A CA 1
ATOM 1330 C C . MET A 1 162 ? 1.077 13.399 15.520 1.00 92.44 162 MET A C 1
ATOM 1332 O O . MET A 1 162 ? 0.234 13.597 16.393 1.00 92.44 162 MET A O 1
ATOM 1336 N N . TYR A 1 163 ? 1.891 12.342 15.543 1.00 91.38 163 TYR A N 1
ATOM 1337 C CA . TYR A 1 163 ? 1.958 11.404 16.663 1.00 91.38 163 TYR A CA 1
ATOM 1338 C C . TYR A 1 163 ? 2.784 11.954 17.824 1.00 91.38 163 TYR A C 1
ATOM 1340 O O . TYR A 1 163 ? 2.386 11.820 18.977 1.00 91.38 163 TYR A O 1
ATOM 1348 N N . LYS A 1 164 ? 3.920 12.593 17.520 1.00 89.00 164 LYS A N 1
ATOM 1349 C CA . LYS A 1 164 ? 4.830 13.169 18.517 1.00 89.00 164 LYS A CA 1
ATOM 1350 C C . LYS A 1 164 ? 4.134 14.188 19.418 1.00 89.00 164 LYS A C 1
ATOM 1352 O O . LYS A 1 164 ? 4.389 14.211 20.618 1.00 89.00 164 LYS A O 1
ATOM 1357 N N . ASP A 1 165 ? 3.259 15.001 18.841 1.00 78.75 165 ASP A N 1
ATOM 1358 C CA . ASP A 1 165 ? 2.600 16.100 19.550 1.00 78.75 165 ASP A CA 1
ATOM 1359 C C . ASP A 1 165 ? 1.408 15.637 20.411 1.00 78.75 165 ASP A C 1
ATOM 1361 O O . ASP A 1 165 ? 0.733 16.454 21.043 1.00 78.75 165 ASP A O 1
ATOM 1365 N N . ARG A 1 166 ? 1.128 14.326 20.466 1.00 76.44 166 ARG A N 1
ATOM 1366 C CA . ARG A 1 166 ? 0.000 13.764 21.215 1.00 76.44 166 ARG A CA 1
ATOM 1367 C C . ARG A 1 166 ? 0.457 13.090 22.501 1.00 76.44 166 ARG A C 1
ATOM 1369 O O . ARG A 1 166 ? 1.292 12.196 22.496 1.00 76.44 166 ARG A O 1
ATOM 1376 N N . ASN A 1 167 ? -0.209 13.428 23.604 1.00 72.88 167 ASN A N 1
ATOM 1377 C CA . ASN A 1 167 ? -0.128 12.672 24.856 1.00 72.88 167 ASN A CA 1
AT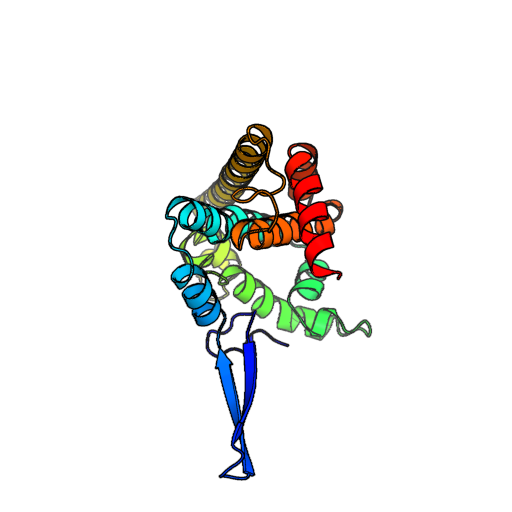OM 1378 C C . ASN A 1 167 ? -1.147 11.512 24.868 1.00 72.88 167 ASN A C 1
ATOM 1380 O O . ASN A 1 167 ? -1.929 11.359 25.804 1.00 72.88 167 ASN A O 1
ATOM 1384 N N . GLN A 1 168 ? -1.217 10.758 23.768 1.00 82.69 168 GLN A N 1
ATOM 1385 C CA . GLN A 1 168 ? -2.159 9.655 23.566 1.00 82.69 168 GLN A CA 1
ATOM 1386 C C . GLN A 1 168 ? -1.413 8.423 23.059 1.00 82.69 168 GLN A C 1
ATOM 1388 O O . GLN A 1 168 ? -0.384 8.530 22.396 1.00 82.69 168 GLN A O 1
ATOM 1393 N N . LYS A 1 169 ? -1.943 7.239 23.373 1.00 87.19 169 LYS A N 1
ATOM 1394 C CA . LYS A 1 169 ? -1.361 5.959 22.959 1.00 87.19 169 LYS A CA 1
ATOM 1395 C C . LYS A 1 169 ? -1.607 5.650 21.476 1.00 87.19 169 LYS A C 1
ATOM 1397 O O . LYS A 1 169 ? -0.765 5.028 20.832 1.00 87.19 169 LYS A O 1
ATOM 1402 N N . PHE A 1 170 ? -2.757 6.066 20.948 1.00 92.31 170 PHE A N 1
ATOM 1403 C CA . PHE A 1 170 ? -3.129 5.961 19.538 1.00 92.31 170 PHE A CA 1
ATOM 1404 C C . PHE A 1 170 ? -3.450 7.352 18.982 1.00 92.31 170 PHE A C 1
ATOM 1406 O O . PHE A 1 170 ? -3.560 8.320 19.734 1.00 92.31 170 PHE A O 1
ATOM 1413 N N . TYR A 1 171 ? -3.574 7.483 17.660 1.00 91.38 171 TYR A N 1
ATOM 1414 C CA . TYR A 1 171 ? -3.706 8.800 17.031 1.00 91.38 171 TYR A CA 1
ATOM 1415 C C . TYR A 1 171 ? -4.979 9.545 17.410 1.00 91.38 171 TYR A C 1
ATOM 1417 O O . TYR A 1 171 ? -4.958 10.768 17.433 1.00 91.38 171 TYR A O 1
ATOM 1425 N N . PHE A 1 172 ? -6.087 8.845 17.646 1.00 87.69 172 PHE A N 1
ATOM 1426 C CA . PHE A 1 172 ? -7.396 9.477 17.847 1.00 87.69 172 PHE A CA 1
ATOM 1427 C C . PHE A 1 172 ? -8.118 9.010 19.114 1.00 87.69 172 PHE A C 1
ATOM 1429 O O . PHE A 1 172 ? -9.238 9.442 19.366 1.00 87.69 172 PHE A O 1
ATOM 1436 N N . ASP A 1 173 ? -7.492 8.143 19.907 1.00 84.00 173 ASP A N 1
ATOM 1437 C CA . ASP A 1 173 ? -8.064 7.560 21.120 1.00 84.00 173 ASP A CA 1
ATOM 1438 C C . ASP A 1 173 ? -6.920 7.160 22.074 1.00 84.00 173 ASP A C 1
ATOM 1440 O O . ASP A 1 173 ? -5.783 6.920 21.658 1.00 84.00 173 ASP A O 1
ATOM 1444 N N . VAL A 1 174 ? -7.201 7.126 23.373 1.00 79.94 174 VAL A N 1
ATOM 1445 C CA . VAL A 1 174 ? -6.220 6.792 24.414 1.00 79.94 174 VAL A CA 1
ATOM 1446 C C . VAL A 1 174 ? -6.078 5.278 24.582 1.00 79.94 174 VAL A C 1
ATOM 1448 O O . VAL A 1 174 ? -4.980 4.796 24.854 1.00 79.94 174 VAL A O 1
ATOM 1451 N N . ASP A 1 175 ? -7.149 4.515 24.369 1.00 83.62 175 ASP A N 1
ATOM 1452 C CA . ASP A 1 175 ? -7.213 3.111 24.780 1.00 83.62 175 ASP A CA 1
ATOM 1453 C C . ASP A 1 175 ? -7.366 2.140 23.613 1.00 83.62 175 ASP A C 1
ATOM 1455 O O . ASP A 1 175 ? -6.949 0.980 23.724 1.00 83.62 175 ASP A O 1
ATOM 1459 N N . LYS A 1 176 ? -7.934 2.585 22.484 1.00 89.19 176 LYS A N 1
ATOM 1460 C CA . LYS A 1 176 ? -8.225 1.705 21.343 1.00 89.19 176 LYS A CA 1
ATOM 1461 C C . LYS A 1 176 ? -7.667 2.239 20.023 1.00 89.19 176 LYS A C 1
ATOM 1463 O O . LYS A 1 176 ? -7.919 3.385 19.677 1.00 89.19 176 LYS A O 1
ATOM 1468 N N . PRO A 1 177 ? -6.969 1.413 19.227 1.00 92.44 177 PRO A N 1
ATOM 1469 C CA . PRO A 1 177 ? -6.555 1.819 17.890 1.00 92.44 177 PRO A CA 1
ATOM 1470 C C . PRO A 1 177 ? -7.780 2.037 16.997 1.00 92.44 177 PRO A C 1
ATOM 1472 O O . PRO A 1 177 ? -8.688 1.204 16.923 1.00 92.44 177 PRO A O 1
ATOM 1475 N N . SER A 1 178 ? -7.788 3.154 16.282 1.00 92.19 178 SER A N 1
ATOM 1476 C CA . SER A 1 178 ? -8.768 3.419 15.237 1.00 92.19 178 SER A CA 1
ATOM 1477 C C . SER A 1 178 ? -8.429 2.641 13.959 1.00 92.19 178 SER A C 1
ATOM 1479 O O . SER A 1 178 ? -7.346 2.078 13.786 1.00 92.19 178 SER A O 1
ATOM 1481 N N . ILE A 1 179 ? -9.348 2.661 12.992 1.00 92.31 179 ILE A N 1
ATOM 1482 C CA . ILE A 1 179 ? -9.110 2.117 11.645 1.00 92.31 179 ILE A CA 1
ATOM 1483 C C . ILE A 1 179 ? -7.872 2.758 10.994 1.00 92.31 179 ILE A C 1
ATOM 1485 O O . ILE A 1 179 ? -7.150 2.087 10.251 1.00 92.31 179 ILE A O 1
ATOM 1489 N N . PHE A 1 180 ? -7.626 4.046 11.256 1.00 95.31 180 PHE A N 1
ATOM 1490 C CA . PHE A 1 180 ? -6.440 4.726 10.749 1.00 95.31 180 PHE A CA 1
ATOM 1491 C C . PHE A 1 180 ? -5.159 4.120 11.329 1.00 95.31 180 PHE A C 1
ATOM 1493 O O . PHE A 1 180 ? -4.259 3.800 10.554 1.00 95.31 180 PHE A O 1
ATOM 1500 N N . ASP A 1 181 ? -5.109 3.896 12.646 1.00 95.62 181 ASP A N 1
ATOM 1501 C CA . ASP A 1 181 ? -3.958 3.286 13.323 1.00 95.62 181 ASP A CA 1
ATOM 1502 C C . ASP A 1 181 ? -3.638 1.913 12.714 1.00 95.62 181 ASP A C 1
ATOM 1504 O O . ASP A 1 181 ? -2.492 1.638 12.362 1.00 95.62 181 ASP A O 1
ATOM 1508 N N . TYR A 1 182 ? -4.658 1.079 12.474 1.00 95.38 182 TYR A N 1
ATOM 1509 C CA . TYR A 1 182 ? -4.476 -0.223 11.824 1.00 95.38 182 TYR A CA 1
ATOM 1510 C C . TYR A 1 182 ? -3.954 -0.121 10.386 1.00 95.38 182 TYR A C 1
ATOM 1512 O O . TYR A 1 182 ? -3.040 -0.858 10.011 1.00 95.38 182 TYR A O 1
ATOM 1520 N N . LYS A 1 183 ? -4.503 0.784 9.567 1.00 95.12 183 LYS A N 1
ATOM 1521 C CA . LYS A 1 183 ? -4.052 0.975 8.176 1.00 95.12 183 LYS A CA 1
ATOM 1522 C C . LYS A 1 183 ? -2.622 1.505 8.107 1.00 95.12 183 LYS A C 1
ATOM 1524 O O . LYS A 1 183 ? -1.827 1.031 7.290 1.00 95.12 183 LYS A O 1
ATOM 1529 N N . LEU A 1 184 ? -2.290 2.470 8.963 1.00 96.94 184 LEU A N 1
ATOM 1530 C CA . LEU A 1 184 ? -0.945 3.018 9.043 1.00 96.94 184 LEU A CA 1
ATOM 1531 C C . LEU A 1 184 ? 0.034 1.946 9.526 1.00 96.94 184 LEU A C 1
ATOM 1533 O O . LEU A 1 184 ? 1.017 1.692 8.838 1.00 96.94 184 LEU A O 1
ATOM 1537 N N . ALA A 1 185 ? -0.265 1.249 10.625 1.00 96.38 185 ALA A N 1
ATOM 1538 C CA . ALA A 1 185 ? 0.574 0.172 11.146 1.00 96.38 185 ALA A CA 1
ATOM 1539 C C . ALA A 1 185 ? 0.808 -0.937 10.110 1.00 96.38 185 ALA A C 1
ATOM 1541 O O . ALA A 1 185 ? 1.948 -1.339 9.901 1.00 96.38 185 ALA A O 1
ATOM 1542 N N . ALA A 1 186 ? -0.227 -1.381 9.390 1.00 95.75 186 ALA A N 1
ATOM 1543 C CA . ALA A 1 186 ? -0.070 -2.367 8.319 1.00 95.75 186 ALA A CA 1
ATOM 1544 C C . ALA A 1 186 ? 0.877 -1.872 7.210 1.00 95.75 186 ALA A C 1
ATOM 1546 O O . ALA A 1 186 ? 1.719 -2.624 6.722 1.00 95.75 186 ALA A O 1
ATOM 1547 N N . THR A 1 187 ? 0.779 -0.593 6.844 1.00 96.38 187 THR A N 1
ATOM 1548 C CA . THR A 1 187 ? 1.657 0.020 5.839 1.00 96.38 187 THR A CA 1
ATOM 1549 C C . THR A 1 187 ? 3.102 0.094 6.332 1.00 96.38 187 THR A C 1
ATOM 1551 O O . THR A 1 187 ? 4.012 -0.334 5.624 1.00 96.38 187 THR A O 1
ATOM 1554 N N . ILE A 1 188 ? 3.324 0.575 7.559 1.00 96.75 188 ILE A N 1
ATOM 1555 C CA . ILE A 1 188 ? 4.658 0.663 8.171 1.00 96.75 188 ILE A CA 1
ATOM 1556 C C . ILE A 1 188 ? 5.280 -0.722 8.339 1.00 96.75 188 ILE A C 1
ATOM 1558 O O . ILE A 1 188 ? 6.453 -0.902 8.023 1.00 96.75 188 ILE A O 1
ATOM 1562 N N . TYR A 1 189 ? 4.497 -1.719 8.748 1.00 95.94 189 TYR A N 1
ATOM 1563 C CA . TYR A 1 189 ? 4.947 -3.102 8.848 1.00 95.94 189 TYR A CA 1
ATOM 1564 C C . TYR A 1 189 ? 5.428 -3.647 7.497 1.00 95.94 189 TYR A C 1
ATOM 1566 O O . TYR A 1 189 ? 6.503 -4.243 7.412 1.00 95.94 189 TYR A O 1
ATOM 1574 N N . CYS A 1 190 ? 4.676 -3.409 6.420 1.00 95.19 190 CYS A N 1
ATOM 1575 C CA . CYS A 1 190 ? 5.074 -3.810 5.069 1.00 95.19 190 CYS A CA 1
ATOM 1576 C C . CYS A 1 190 ? 6.339 -3.083 4.591 1.00 95.19 190 CYS A C 1
ATOM 1578 O O . CYS A 1 190 ? 7.209 -3.709 3.996 1.00 95.19 190 CYS A O 1
ATOM 1580 N N . ILE A 1 191 ? 6.472 -1.780 4.856 1.00 95.75 191 ILE A N 1
ATOM 1581 C CA . ILE A 1 191 ? 7.690 -1.022 4.521 1.00 95.75 191 ILE A CA 1
ATOM 1582 C C . ILE A 1 191 ? 8.882 -1.577 5.322 1.00 95.75 191 ILE A C 1
ATOM 1584 O O . ILE A 1 191 ? 9.956 -1.784 4.763 1.00 95.75 191 ILE A O 1
ATOM 1588 N N . SER A 1 192 ? 8.688 -1.884 6.609 1.00 94.81 192 SER A N 1
ATOM 1589 C CA . SER A 1 192 ? 9.758 -2.337 7.509 1.00 94.81 192 SER A CA 1
ATOM 1590 C C . SER A 1 192 ? 10.204 -3.759 7.273 1.00 94.81 192 SER A C 1
ATOM 1592 O O . SER A 1 192 ? 11.393 -4.029 7.344 1.00 94.81 192 SER A O 1
ATOM 1594 N N . SER A 1 193 ? 9.287 -4.663 6.956 1.00 93.75 193 SER A N 1
ATOM 1595 C CA . SER A 1 193 ? 9.637 -6.043 6.603 1.00 93.75 193 SER A CA 1
ATOM 1596 C C . SER A 1 193 ? 10.375 -6.150 5.265 1.00 93.75 193 SER A C 1
ATOM 1598 O O . SER A 1 193 ? 10.977 -7.181 4.977 1.00 93.75 193 SER A O 1
ATOM 1600 N N . LEU A 1 194 ? 10.335 -5.094 4.446 1.00 94.81 194 LEU A N 1
ATOM 1601 C CA . LEU A 1 194 ? 10.940 -5.052 3.118 1.00 94.81 194 LEU A CA 1
ATOM 1602 C C . LEU A 1 194 ? 12.151 -4.110 3.023 1.00 94.81 194 LEU A C 1
ATOM 1604 O O . LEU A 1 194 ? 12.696 -3.947 1.929 1.00 94.81 194 LEU A O 1
ATOM 1608 N N . SER A 1 195 ? 12.595 -3.508 4.133 1.00 93.44 195 SER A N 1
ATOM 1609 C CA . SER A 1 195 ? 13.692 -2.527 4.149 1.00 93.44 195 SER A CA 1
ATOM 1610 C C . SER A 1 195 ? 15.011 -3.079 3.619 1.00 93.44 195 SER A C 1
ATOM 1612 O O . SER A 1 195 ? 15.763 -2.346 2.981 1.00 93.44 195 SER A O 1
ATOM 1614 N N . ASP A 1 196 ? 15.263 -4.369 3.832 1.00 90.69 196 ASP A N 1
ATOM 1615 C CA . ASP A 1 196 ? 16.501 -5.032 3.411 1.00 90.69 196 ASP A CA 1
ATOM 1616 C C . ASP A 1 196 ? 16.533 -5.290 1.898 1.00 90.69 196 ASP A C 1
ATOM 1618 O O . ASP A 1 196 ? 17.598 -5.449 1.305 1.00 90.69 196 ASP A O 1
ATOM 1622 N N . PHE A 1 197 ? 15.362 -5.306 1.254 1.00 91.69 197 PHE A N 1
ATOM 1623 C CA . PHE A 1 197 ? 15.227 -5.557 -0.181 1.00 91.69 197 PHE A CA 1
ATOM 1624 C C . PHE A 1 197 ? 15.010 -4.278 -0.996 1.00 91.69 197 PHE A C 1
ATOM 1626 O O . PHE A 1 197 ? 15.229 -4.284 -2.208 1.00 91.69 197 PHE A O 1
ATOM 1633 N N . ILE A 1 198 ? 14.541 -3.199 -0.361 1.00 93.06 198 ILE A N 1
ATOM 1634 C CA . ILE A 1 198 ? 14.148 -1.948 -1.019 1.00 93.06 198 ILE A CA 1
ATOM 1635 C C . ILE A 1 198 ? 14.824 -0.770 -0.292 1.00 93.06 198 ILE A C 1
ATOM 1637 O O . ILE A 1 198 ? 14.352 -0.352 0.769 1.00 93.06 198 ILE A O 1
ATOM 1641 N N . PRO A 1 199 ? 15.899 -0.182 -0.860 1.00 89.81 199 PRO A N 1
ATOM 1642 C CA . PRO A 1 199 ? 16.696 0.854 -0.190 1.00 89.81 199 PRO A CA 1
ATOM 1643 C C . PRO A 1 199 ? 15.897 2.080 0.272 1.00 89.81 199 PRO A C 1
ATOM 1645 O O . PRO A 1 199 ? 16.146 2.621 1.352 1.00 89.81 199 PRO A O 1
ATOM 1648 N N . ASP A 1 200 ? 14.904 2.505 -0.515 1.00 91.19 200 ASP A N 1
ATOM 1649 C CA . ASP A 1 200 ? 14.042 3.633 -0.157 1.00 91.19 200 ASP A CA 1
ATOM 1650 C C . ASP A 1 200 ? 13.237 3.381 1.122 1.00 91.19 200 ASP A C 1
ATOM 1652 O O . ASP A 1 200 ? 13.009 4.315 1.888 1.00 91.19 200 ASP A O 1
ATOM 1656 N N . PHE A 1 201 ? 12.858 2.135 1.408 1.00 93.88 201 PHE A N 1
ATOM 1657 C CA . PHE A 1 201 ? 12.145 1.792 2.638 1.00 93.88 201 PHE A CA 1
ATOM 1658 C C . PHE A 1 201 ? 13.049 1.898 3.867 1.00 93.88 201 PHE A C 1
ATOM 1660 O O . PHE A 1 201 ? 12.659 2.527 4.853 1.00 93.88 201 PHE A O 1
ATOM 1667 N N . SER A 1 202 ? 14.280 1.382 3.781 1.00 88.56 202 SER A N 1
ATOM 1668 C CA . SER A 1 202 ? 15.281 1.507 4.851 1.00 88.56 202 SER A CA 1
ATOM 1669 C C . SER A 1 202 ? 15.553 2.975 5.206 1.00 88.56 202 SER A C 1
ATOM 1671 O O . SER A 1 202 ? 15.463 3.381 6.369 1.00 88.56 202 SER A O 1
ATOM 1673 N N . ARG A 1 203 ? 15.764 3.819 4.185 1.00 86.12 203 ARG A N 1
ATOM 1674 C CA . ARG A 1 203 ? 16.021 5.258 4.359 1.00 86.12 203 ARG A CA 1
ATOM 1675 C C . ARG A 1 203 ? 14.894 5.987 5.089 1.00 86.12 203 ARG A C 1
ATOM 1677 O O . ARG A 1 203 ? 15.156 6.934 5.833 1.00 86.12 203 ARG A O 1
ATOM 1684 N N . VAL A 1 204 ? 13.646 5.611 4.828 1.00 84.69 204 VAL A N 1
ATOM 1685 C CA . VAL A 1 204 ? 12.479 6.313 5.368 1.00 84.69 204 VAL A CA 1
ATOM 1686 C C . VAL A 1 204 ? 12.158 5.870 6.793 1.00 84.69 204 VAL A C 1
ATOM 1688 O O . VAL A 1 204 ? 11.864 6.725 7.629 1.00 84.69 204 VAL A O 1
ATOM 1691 N N . ILE A 1 205 ? 12.291 4.579 7.101 1.00 82.81 205 ILE A N 1
ATOM 1692 C CA . ILE A 1 205 ? 12.063 4.062 8.459 1.00 82.81 205 ILE A CA 1
ATOM 1693 C C . ILE A 1 205 ? 13.066 4.629 9.451 1.00 82.81 205 ILE A C 1
ATOM 1695 O O . ILE A 1 205 ? 12.665 5.059 10.529 1.00 82.81 205 ILE A O 1
ATOM 1699 N N . GLY A 1 206 ? 14.342 4.738 9.067 1.00 85.06 206 GLY A N 1
ATOM 1700 C CA . GLY A 1 206 ? 15.358 5.358 9.923 1.00 85.06 206 GLY A CA 1
ATOM 1701 C C . GLY A 1 206 ? 15.044 6.812 10.307 1.00 85.06 206 GLY A C 1
ATOM 1702 O O . GLY A 1 206 ? 15.595 7.328 11.274 1.00 85.06 206 GLY A O 1
ATOM 1703 N N . LYS A 1 207 ? 14.141 7.481 9.577 1.00 88.88 207 LYS A N 1
ATOM 1704 C CA . LYS A 1 207 ? 13.701 8.856 9.848 1.00 88.88 207 LYS A CA 1
ATOM 1705 C C . LYS A 1 207 ? 12.347 8.946 10.556 1.00 88.88 207 LYS A C 1
ATOM 1707 O O . LYS A 1 207 ? 11.954 10.056 10.901 1.00 88.88 207 LYS A O 1
ATOM 1712 N N . CYS A 1 208 ? 11.631 7.841 10.748 1.00 93.06 208 CYS A N 1
ATOM 1713 C CA . CYS A 1 208 ? 10.305 7.831 11.378 1.00 93.06 208 CYS A CA 1
ATOM 1714 C C . CYS A 1 208 ? 10.231 6.765 12.494 1.00 93.06 208 CYS A C 1
ATOM 1716 O O . CYS A 1 208 ? 9.492 5.782 12.368 1.00 93.06 208 CYS A O 1
ATOM 1718 N N . PRO A 1 209 ? 11.055 6.885 13.555 1.00 93.00 209 PRO A N 1
ATOM 1719 C CA . PRO A 1 209 ? 11.121 5.882 14.615 1.00 93.00 209 PRO A CA 1
ATOM 1720 C C . PRO A 1 209 ? 9.829 5.776 15.438 1.00 93.00 209 PRO A C 1
ATOM 1722 O O . PRO A 1 209 ? 9.492 4.676 15.883 1.00 93.00 209 PRO A O 1
ATOM 1725 N N . LEU A 1 210 ? 9.081 6.870 15.631 1.00 94.06 210 LEU A N 1
ATOM 1726 C CA . LEU A 1 210 ? 7.824 6.833 16.381 1.00 94.06 210 LEU A CA 1
ATOM 1727 C C . LEU A 1 210 ? 6.746 6.074 15.611 1.00 94.06 210 LEU A C 1
ATOM 1729 O O . LEU A 1 210 ? 5.992 5.321 16.223 1.00 94.06 210 LEU A O 1
ATOM 1733 N N . LEU A 1 211 ? 6.708 6.187 14.280 1.00 94.81 211 LEU A N 1
ATOM 1734 C CA . LEU A 1 211 ? 5.823 5.374 13.447 1.00 94.81 211 LEU A CA 1
ATOM 1735 C C . LEU A 1 211 ? 6.115 3.878 13.584 1.00 94.81 211 LEU A C 1
ATOM 1737 O O . LEU A 1 211 ? 5.179 3.077 13.622 1.00 94.81 211 LEU A O 1
ATOM 1741 N N . LEU A 1 212 ? 7.388 3.484 13.689 1.00 94.44 212 LEU A N 1
ATOM 1742 C CA . LEU A 1 212 ? 7.756 2.083 13.903 1.00 94.44 212 LEU A CA 1
ATOM 1743 C C . LEU A 1 212 ? 7.338 1.597 15.301 1.00 94.44 212 LEU A C 1
ATOM 1745 O O . LEU A 1 212 ? 6.769 0.513 15.435 1.00 94.44 212 LEU A O 1
ATOM 1749 N N . ALA A 1 213 ? 7.561 2.412 16.336 1.00 93.81 213 ALA A N 1
ATOM 1750 C CA . ALA A 1 213 ? 7.110 2.111 17.694 1.00 93.81 213 ALA A CA 1
ATOM 1751 C C . ALA A 1 213 ? 5.578 1.984 17.770 1.00 93.81 213 ALA A C 1
ATOM 1753 O O . ALA A 1 213 ? 5.058 1.013 18.324 1.00 93.81 213 ALA A O 1
ATOM 1754 N N . HIS A 1 214 ? 4.859 2.916 17.143 1.00 94.81 214 HIS A N 1
ATOM 1755 C CA . HIS A 1 214 ? 3.406 2.892 17.023 1.00 94.81 214 HIS A CA 1
ATOM 1756 C C . HIS A 1 214 ? 2.912 1.642 16.278 1.00 94.81 214 HIS A C 1
ATOM 1758 O O . HIS A 1 214 ? 2.002 0.961 16.743 1.00 94.81 214 HIS A O 1
ATOM 1764 N N . CYS A 1 215 ? 3.549 1.281 15.161 1.00 95.25 215 CYS A N 1
ATOM 1765 C CA . CYS A 1 215 ? 3.241 0.056 14.426 1.00 95.25 215 CYS A CA 1
ATOM 1766 C C . CYS A 1 215 ? 3.340 -1.185 15.326 1.00 95.25 215 CYS A C 1
ATOM 1768 O O . CYS A 1 215 ? 2.411 -1.991 15.377 1.00 95.25 215 CYS A O 1
ATOM 1770 N N . ASN A 1 216 ? 4.435 -1.322 16.079 1.00 94.00 216 ASN A N 1
ATOM 1771 C CA . ASN A 1 216 ? 4.618 -2.438 17.009 1.00 94.00 216 ASN A CA 1
ATOM 1772 C C . ASN A 1 216 ? 3.525 -2.473 18.084 1.00 94.00 216 ASN A C 1
ATOM 1774 O O . ASN A 1 216 ? 2.998 -3.542 18.392 1.00 94.00 216 ASN A O 1
ATOM 1778 N N . LEU A 1 217 ? 3.149 -1.307 18.609 1.00 94.12 217 LEU A N 1
ATOM 1779 C CA . LEU A 1 217 ? 2.093 -1.169 19.605 1.00 94.12 217 LEU A CA 1
ATOM 1780 C C . LEU A 1 217 ? 0.724 -1.609 19.071 1.00 94.12 217 LEU A C 1
ATOM 1782 O O . LEU A 1 217 ? 0.040 -2.406 19.711 1.00 94.12 217 LEU A O 1
ATOM 1786 N N . VAL A 1 218 ? 0.336 -1.135 17.884 1.00 95.19 218 VAL A N 1
ATOM 1787 C CA . VAL A 1 218 ? -0.927 -1.519 17.236 1.00 95.19 218 VAL A CA 1
ATOM 1788 C C . VAL A 1 218 ? -0.942 -3.020 16.947 1.00 95.19 218 VAL A C 1
ATOM 1790 O O . VAL A 1 218 ? -1.927 -3.691 17.252 1.00 95.19 218 VAL A O 1
ATOM 1793 N N . MET A 1 219 ? 0.157 -3.586 16.443 1.00 92.62 219 MET A N 1
ATOM 1794 C CA . MET A 1 219 ? 0.248 -5.021 16.144 1.00 92.62 219 MET A CA 1
ATOM 1795 C C . MET A 1 219 ? 0.110 -5.914 17.386 1.00 92.62 219 MET A C 1
ATOM 1797 O O . MET A 1 219 ? -0.402 -7.028 17.283 1.00 92.62 219 MET A O 1
ATOM 1801 N N . GLN A 1 220 ? 0.510 -5.443 18.571 1.00 91.62 220 GLN A N 1
ATOM 1802 C CA . GLN A 1 220 ? 0.292 -6.172 19.827 1.00 91.62 220 GLN A CA 1
ATOM 1803 C C . GLN A 1 220 ? -1.189 -6.258 20.222 1.00 91.62 220 GLN A C 1
ATOM 1805 O O . GLN A 1 220 ? -1.566 -7.180 20.941 1.00 91.62 220 GLN A O 1
ATOM 1810 N N . THR A 1 221 ? -2.040 -5.345 19.741 1.00 90.00 221 THR A N 1
ATOM 1811 C CA . THR A 1 221 ? -3.483 -5.376 20.042 1.00 90.00 221 THR A CA 1
ATOM 1812 C C . THR A 1 221 ? -4.222 -6.510 19.331 1.00 90.00 221 THR A C 1
ATOM 1814 O O . THR A 1 221 ? -5.259 -6.941 19.815 1.00 90.00 221 THR A O 1
ATOM 1817 N N . VAL A 1 222 ? -3.678 -7.009 18.214 1.00 82.31 222 VAL A N 1
ATOM 1818 C CA . VAL A 1 222 ? -4.297 -8.054 17.373 1.00 82.31 222 VAL A CA 1
ATOM 1819 C C . VAL A 1 222 ? -3.839 -9.463 17.769 1.00 82.31 222 VAL A C 1
ATOM 1821 O O . VAL A 1 222 ? -4.467 -10.446 17.401 1.00 82.31 222 VAL A O 1
ATOM 1824 N N . LYS A 1 223 ? -2.733 -9.584 18.514 1.00 65.94 223 LYS A N 1
ATOM 1825 C CA . LYS A 1 223 ? -2.151 -10.872 18.939 1.00 65.94 223 LYS A CA 1
ATOM 1826 C C . LYS A 1 223 ? -2.787 -11.461 20.210 1.00 65.94 223 LYS A C 1
ATOM 1828 O O . LYS A 1 223 ? -2.260 -12.442 20.729 1.00 65.94 223 LYS A O 1
ATOM 1833 N N . LYS A 1 224 ? -3.847 -10.843 20.731 1.00 44.91 224 LYS A N 1
ATOM 1834 C CA . LYS A 1 224 ? -4.617 -11.331 21.882 1.00 44.91 224 LYS A CA 1
ATOM 1835 C C . LYS A 1 224 ? -5.846 -12.082 21.400 1.00 44.91 224 LYS A C 1
ATOM 1837 O O . LYS A 1 224 ? -6.160 -13.103 22.040 1.00 44.91 224 LYS A O 1
#

Sequence (224 aa):
MSYSASPDGQLPILVEDEVNKSEQKVKRKFRSTMMINKFIIANISDPTIKMCIKLVDTRLFDFYTSCLLASKNEKLIMRLYSLAGLEEKQKVLFDKLVYPAVIAHLASRFQFNIRNPYIASTFMRNSIESWIKPKYYTCAVKEEYEKCLREGFRTLRMFEEMYKDRNQKFYFDVDKPSIFDYKLAATIYCISSLSDFIPDFSRVIGKCPLLLAHCNLVMQTVKK

InterPro domains:
  IPR036282 Glutathione S-transferase, C-terminal domain superfamily [SSF47616] (108-220)

Radius of gyration: 19.5 Å; chains: 1; bounding box: 52×42×53 Å

Organism: Dekkera bruxellensis (NCBI:txid5007)

Secondary structure (DSSP, 8-state):
--GGGSTTS-S--EEEEEEETTTTEEEEEEE-HHHHHHHHHHT---HHHHHHHHHIIIIIHHHHHHHHHHH--HHHHHHHH-SGGG--S--HHHHHHHHHHHHHHHHHGGGHHHHSHHHHHTT-TT-HHHHS--HHHHHHHHHHHHHHHHHHHHHHHHHHHHHHT-SSSSSS-SSS--HHHHHHHHHHHHHHHTTTT-HHHHHHHTT-HHHHHHHHHHHHHH--

pLDDT: mean 87.32, std 10.3, range [44.91, 98.06]